Protein 6JIW (pdb70)

Sequence (255 aa):
QVIEEFSKYNPSSGNTILVHSKHDASEYASIANQLAATHVCCEQVGFIENDFHLVSGNEFSGNATSYIHHLQESHLLKDQQFKVKVSGCSDLVQCAIHDCQYYEVQPQAHRVVPTTINGNHSWKALEIIYETYVHYVIPVKQVTTEIQHLVEAFVREQQWSHKYKTVGLFDEQRQFLQPLIYIPEIQSLIWENSCGSGTASIGVFNNYQRNDACKDFTVHQPGGSILVTSKRCHQLGYQTSIKGQVTTVATTGKAYIE

InterPro domains:
  IPR058944 Histidine racemase [PF26317] (6-271)
  IPR058945 Histidine racemase CntK [NF033599] (3-273)

B-factor: mean 20.26, std 7.59, range [10.04, 53.39]

Nearest PDB structures (foldseek):
  6jiw-assembly1_A-2  TM=1.004E+00  e=3.238E-53  Staphylococcus aureus
  6jis-assembly1_A-2  TM=1.001E+00  e=7.499E-51  Staphylococcus aureus
  6l4l-assembly1_A  TM=9.546E-01  e=2.618E-45  Staphylococcus aureus
  1ym5-assembly1_A-2  TM=6.845E-01  e=4.559E-10  Saccharomyces cerevisiae
  5bwa-assembly1_B  TM=2.629E-01  e=5.447E-01  Homo sapiens

Foldseek 3Di:
DKWWWFDKQFLNAEIETADDDDLVCLQVVFVQCPPVFVDHNYYWYAPLQTEIARVLDFAQSHVCVVLCCCPPVVDDWDWGFHHYGNDPDTWIWTQDPPQKIKTWFAQPDWDFDWDDVPDIFTWIWTDTQAAIETETEDCDDDPVVVVVVLVRVLPDDDDNSHQWYKYAPPVVLEDQMWIARPVVRDIDRGSDGQVVLQVVQLVCCVVPVDWDDQCWRAGNSGTKGKTWHQDPPVGIIIMIMGHMDTPDTDITDDD

Organism: Staphylococcus aureus (strain Mu50 / ATCC 700699) (NCBI:txid158878)

Radius of gyration: 18.2 Å; Cα contacts (8 Å, |Δi|>4): 572; chains: 1; bounding box: 37×55×49 Å

Structure (mmCIF, N/CA/C/O backbone):
data_6JIW
#
_entry.id   6JIW
#
_cell.length_a   70.090
_cell.length_b   60.067
_cell.length_c   76.920
_cell.angle_alpha   90.00
_cell.angle_beta   116.63
_cell.angle_gamma   90.00
#
_symmetry.space_group_name_H-M   'C 1 2 1'
#
loop_
_entity.id
_entity.type
_entity.pdbx_description
1 polymer 'Diaminopimelate epimerase'
2 non-polymer 1,2-ETHANEDIOL
3 non-polymer 'SULFATE ION'
4 water water
#
loop_
_atom_site.group_PDB
_atom_site.id
_atom_site.type_symbol
_atom_site.label_atom_id
_atom_site.label_alt_id
_atom_site.label_comp_id
_atom_site.label_asym_id
_atom_site.label_entity_id
_atom_site.label_seq_id
_atom_site.pdbx_PDB_ins_code
_atom_site.Cartn_x
_atom_site.Cartn_y
_atom_site.Cartn_z
_atom_site.occupancy
_atom_site.B_iso_or_equiv
_atom_site.auth_seq_id
_atom_site.auth_comp_id
_atom_site.auth_asym_id
_atom_site.auth_atom_id
_atom_site.pdbx_PDB_model_num
ATOM 1 N N . GLN A 1 18 ? 32.327 29.569 37.289 1.00 26.86 4 GLN A N 1
ATOM 2 C CA . GLN A 1 18 ? 32.109 29.982 35.883 1.00 24.92 4 GLN A CA 1
ATOM 3 C C . GLN A 1 18 ? 30.611 29.957 35.522 1.00 22.46 4 GLN A C 1
ATOM 4 O O . GLN A 1 18 ? 29.948 28.980 35.766 1.00 21.54 4 GLN A O 1
ATOM 10 N N . VAL A 1 19 ? 30.138 31.051 34.958 1.00 19.60 5 VAL A N 1
ATOM 11 C CA . VAL A 1 19 ? 28.696 31.196 34.623 1.00 18.85 5 VAL A CA 1
ATOM 12 C C . VAL A 1 19 ? 28.443 30.877 33.159 1.00 17.80 5 VAL A C 1
ATOM 13 O O . VAL A 1 19 ? 29.082 31.448 32.347 1.00 18.95 5 VAL A O 1
ATOM 17 N N . ILE A 1 20 ? 27.484 30.002 32.912 1.00 15.81 6 ILE A N 1
ATOM 18 C CA . ILE A 1 20 ? 27.118 29.619 31.529 1.00 15.18 6 ILE A CA 1
ATOM 19 C C . ILE A 1 20 ? 25.667 30.017 31.279 1.00 14.59 6 ILE A C 1
ATOM 20 O O . ILE A 1 20 ? 24.878 29.702 32.092 1.00 14.81 6 ILE A O 1
ATOM 25 N N A GLU A 1 21 ? 25.454 30.930 30.337 0.50 13.86 7 GLU A N 1
ATOM 26 N N B GLU A 1 21 ? 25.452 30.939 30.344 0.50 14.10 7 GLU A N 1
ATOM 27 C CA A GLU A 1 21 ? 24.086 31.346 29.946 0.50 14.14 7 GLU A CA 1
ATOM 28 C CA B GLU A 1 21 ? 24.080 31.345 29.957 0.50 14.55 7 GLU A CA 1
ATOM 29 C C A GLU A 1 21 ? 23.546 30.262 29.016 0.50 13.10 7 GLU A C 1
ATOM 30 C C B GLU A 1 21 ? 23.548 30.261 29.022 0.50 13.30 7 GLU A C 1
ATOM 31 O O A GLU A 1 21 ? 24.205 29.982 28.008 0.50 13.19 7 GLU A O 1
ATOM 32 O O B GLU A 1 21 ? 24.212 29.984 28.015 0.50 13.33 7 GLU A O 1
ATOM 43 N N . PHE A 1 22 ? 22.421 29.640 29.368 1.00 12.82 8 PHE A N 1
ATOM 44 C CA . PHE A 1 22 ? 21.940 28.449 28.643 1.00 11.97 8 PHE A CA 1
ATOM 45 C C . PHE A 1 22 ? 20.423 28.478 28.507 1.00 11.48 8 PHE A C 1
ATOM 46 O O . PHE A 1 22 ? 19.725 29.170 29.244 1.00 10.70 8 PHE A O 1
ATOM 54 N N . SER A 1 23 ? 19.952 27.681 27.567 1.00 11.49 9 SER A N 1
ATOM 55 C CA . SER A 1 23 ? 18.534 27.294 27.465 1.00 11.81 9 SER A CA 1
ATOM 56 C C . SER A 1 23 ? 18.495 25.779 27.385 1.00 11.48 9 SER A C 1
ATOM 57 O O . SER A 1 23 ? 19.435 25.189 26.822 1.00 11.54 9 SER A O 1
ATOM 60 N N . LYS A 1 24 ? 17.462 25.186 27.966 1.00 11.12 10 LYS A N 1
ATOM 61 C CA . LYS A 1 24 ? 17.243 23.728 27.902 1.00 10.67 10 LYS A CA 1
ATOM 62 C C . LYS A 1 24 ? 15.990 23.495 27.076 1.00 10.53 10 LYS A C 1
ATOM 63 O O . LYS A 1 24 ? 14.977 24.170 27.308 1.00 10.25 10 LYS A O 1
ATOM 69 N N . TYR A 1 25 ? 16.080 22.561 26.141 1.00 10.43 11 TYR A N 1
ATOM 70 C CA . TYR A 1 25 ? 15.021 22.320 25.134 1.00 10.80 11 TYR A CA 1
ATOM 71 C C . TYR A 1 25 ? 14.591 20.864 25.164 1.00 11.25 11 TYR A C 1
ATOM 72 O O . TYR A 1 25 ? 15.383 19.979 25.453 1.00 10.94 11 TYR A O 1
ATOM 81 N N . ASN A 1 26 ? 13.325 20.668 24.818 1.00 11.51 12 ASN A N 1
ATOM 82 C CA . ASN A 1 26 ? 12.664 19.363 24.623 1.00 12.57 12 ASN A CA 1
ATOM 83 C C . ASN A 1 26 ? 12.335 19.211 23.143 1.00 12.79 12 ASN A C 1
ATOM 84 O O . ASN A 1 26 ? 11.284 19.673 22.712 1.00 12.84 12 ASN A O 1
ATOM 89 N N . PRO A 1 27 ? 13.241 18.618 22.331 1.00 12.80 13 PRO A N 1
ATOM 90 C CA . PRO A 1 27 ? 12.946 18.218 20.957 1.00 13.67 13 PRO A CA 1
ATOM 91 C C . PRO A 1 27 ? 12.555 16.733 20.990 1.00 14.68 13 PRO A C 1
ATOM 92 O O . PRO A 1 27 ? 13.422 15.888 20.958 1.00 16.42 13 PRO A O 1
ATOM 96 N N . SER A 1 28 ? 11.271 16.446 21.173 1.00 15.03 14 SER A N 1
ATOM 97 C CA A SER A 1 28 ? 10.729 15.062 21.288 0.50 14.97 14 SER A CA 1
ATOM 98 C CA B SER A 1 28 ? 10.745 15.057 21.270 0.50 15.44 14 SER A CA 1
ATOM 99 C C . SER A 1 28 ? 11.549 14.229 22.290 1.00 14.93 14 SER A C 1
ATOM 100 O O . SER A 1 28 ? 11.826 13.040 22.030 1.00 16.23 14 SER A O 1
ATOM 105 N N . GLY A 1 29 ? 11.899 14.821 23.433 1.00 14.85 15 GLY A N 1
ATOM 106 C CA . GLY A 1 29 ? 12.520 14.101 24.559 1.00 14.92 15 GLY A CA 1
ATOM 107 C C . GLY A 1 29 ? 14.029 13.968 24.457 1.00 15.26 15 GLY A C 1
ATOM 108 O O . GLY A 1 29 ? 14.625 13.467 25.413 1.00 15.95 15 GLY A O 1
ATOM 109 N N . ASN A 1 30 ? 14.652 14.401 23.364 1.00 15.14 16 ASN A N 1
ATOM 110 C CA . ASN A 1 30 ? 16.128 14.314 23.190 1.00 15.70 16 ASN A CA 1
ATOM 111 C C . ASN A 1 30 ? 16.737 15.581 23.786 1.00 14.33 16 ASN A C 1
ATOM 112 O O . ASN A 1 30 ? 17.124 16.493 23.068 1.00 14.76 16 ASN A O 1
ATOM 125 N N . THR A 1 32 ? 18.209 18.825 25.054 1.00 12.69 18 THR A N 1
ATOM 126 C CA . THR A 1 32 ? 19.333 19.540 24.478 1.00 12.29 18 THR A CA 1
ATOM 127 C C . THR A 1 32 ? 19.540 20.846 25.228 1.00 11.68 18 THR A C 1
ATOM 128 O O . THR A 1 32 ? 18.549 21.519 25.517 1.00 11.81 18 THR A O 1
ATOM 132 N N . ILE A 1 33 ? 20.785 21.185 25.535 1.00 11.12 19 ILE A N 1
ATOM 133 C CA . ILE A 1 33 ? 21.115 22.532 26.064 1.00 11.44 19 ILE A CA 1
ATOM 134 C C . ILE A 1 33 ? 21.848 23.290 24.971 1.00 11.32 19 ILE A C 1
ATOM 135 O O . ILE A 1 33 ? 22.794 22.721 24.388 1.00 11.82 19 ILE A O 1
ATOM 140 N N . LEU A 1 34 ? 21.440 24.534 24.738 1.00 11.08 20 LEU A N 1
ATOM 141 C CA . LEU A 1 34 ? 22.243 25.462 23.919 1.00 11.38 20 LEU A CA 1
ATOM 142 C C . LEU A 1 34 ? 22.851 26.500 24.842 1.00 11.35 20 LEU A C 1
ATOM 143 O O . LEU A 1 34 ? 22.166 27.006 25.750 1.00 11.56 20 LEU A O 1
ATOM 148 N N . VAL A 1 35 ? 24.112 26.805 24.594 1.00 11.54 21 VAL A N 1
ATOM 149 C CA . VAL A 1 35 ? 24.855 27.803 25.392 1.00 11.93 21 VAL A CA 1
ATOM 150 C C . VAL A 1 35 ? 24.889 29.106 24.603 1.00 12.51 21 VAL A C 1
ATOM 151 O O . VAL A 1 35 ? 25.255 29.096 23.411 1.00 12.71 21 VAL A O 1
ATOM 155 N N . HIS A 1 36 ? 24.511 30.190 25.259 1.00 12.96 22 HIS A N 1
ATOM 156 C CA . HIS A 1 36 ? 24.399 31.539 24.651 1.00 13.59 22 HIS A CA 1
ATOM 157 C C . HIS A 1 36 ? 25.655 32.346 24.935 1.00 14.14 22 HIS A C 1
ATOM 158 O O . HIS A 1 36 ? 26.006 33.212 24.117 1.00 14.75 22 HIS A O 1
ATOM 165 N N . SER A 1 37 ? 26.267 32.123 26.091 1.00 13.97 23 SER A N 1
ATOM 166 C CA . SER A 1 37 ? 27.470 32.877 26.500 1.00 14.81 23 SER A CA 1
ATOM 167 C C . SER A 1 37 ? 28.643 32.425 25.630 1.00 15.37 23 SER A C 1
ATOM 168 O O . SER A 1 37 ? 28.615 31.307 25.086 1.00 15.35 23 SER A O 1
ATOM 171 N N . LYS A 1 38 ? 29.647 33.288 25.506 1.00 17.34 24 LYS A N 1
ATOM 172 C CA . LYS A 1 38 ? 30.848 33.043 24.673 1.00 19.30 24 LYS A CA 1
ATOM 173 C C . LYS A 1 38 ? 31.910 32.328 25.514 1.00 18.42 24 LYS A C 1
ATOM 174 O O . LYS A 1 38 ? 32.202 32.788 26.634 1.00 18.92 24 LYS A O 1
ATOM 180 N N . HIS A 1 39 ? 32.442 31.224 24.997 1.00 18.30 25 HIS A N 1
ATOM 181 C CA . HIS A 1 39 ? 33.496 30.410 25.651 1.00 18.52 25 HIS A CA 1
ATOM 182 C C . HIS A 1 39 ? 34.530 30.006 24.606 1.00 19.68 25 HIS A C 1
ATOM 183 O O . HIS A 1 39 ? 34.184 29.951 23.417 1.00 19.35 25 HIS A O 1
ATOM 190 N N . ASP A 1 40 ? 35.759 29.750 25.038 1.00 21.58 26 ASP A N 1
ATOM 191 C CA . ASP A 1 40 ? 36.810 29.222 24.134 1.00 22.51 26 ASP A CA 1
ATOM 192 C C . ASP A 1 40 ? 36.425 27.804 23.724 1.00 20.89 26 ASP A C 1
ATOM 193 O O . ASP A 1 40 ? 36.042 27.014 24.605 1.00 19.30 26 ASP A O 1
ATOM 198 N N . ALA A 1 41 ? 36.537 27.487 22.437 1.00 20.43 27 ALA A N 1
ATOM 199 C CA . ALA A 1 41 ? 36.153 26.173 21.881 1.00 20.18 27 ALA A CA 1
ATOM 200 C C . ALA A 1 41 ? 36.905 25.047 22.608 1.00 19.99 27 ALA A C 1
ATOM 201 O O . ALA A 1 41 ? 36.342 23.959 22.732 1.00 19.79 27 ALA A O 1
ATOM 203 N N . SER A 1 42 ? 38.117 25.303 23.111 1.00 21.56 28 SER A N 1
ATOM 204 C CA . SER A 1 42 ? 38.922 24.309 23.869 1.00 22.55 28 SER A CA 1
ATOM 205 C C . SER A 1 42 ? 38.191 23.872 25.145 1.00 22.27 28 SER A C 1
ATOM 206 O O . SER A 1 42 ? 38.502 22.771 25.638 1.00 24.41 28 SER A O 1
ATOM 209 N N . GLU A 1 43 ? 37.277 24.709 25.653 1.00 22.11 29 GLU A N 1
ATOM 210 C CA . GLU A 1 43 ? 36.529 24.485 26.919 1.00 22.48 29 GLU A CA 1
ATOM 211 C C . GLU A 1 43 ? 35.204 23.768 26.655 1.00 19.85 29 GLU A C 1
ATOM 212 O O . GLU A 1 43 ? 34.583 23.337 27.632 1.00 17.97 29 GLU A O 1
ATOM 218 N N . TYR A 1 44 ? 34.756 23.673 25.403 1.00 17.53 30 TYR A N 1
ATOM 219 C CA . TYR A 1 44 ? 33.382 23.196 25.096 1.00 16.81 30 TYR A CA 1
ATOM 220 C C . TYR A 1 44 ? 33.139 21.806 25.691 1.00 17.04 30 TYR A C 1
ATOM 221 O O . TYR A 1 44 ? 32.065 21.591 26.270 1.00 16.34 30 TYR A O 1
ATOM 230 N N . ALA A 1 45 ? 34.072 20.863 25.525 1.00 18.10 31 ALA A N 1
ATOM 231 C CA . ALA A 1 45 ? 33.876 19.473 25.998 1.00 18.82 31 ALA A CA 1
ATOM 232 C C . ALA A 1 45 ? 33.765 19.465 27.527 1.00 18.55 31 ALA A C 1
ATOM 233 O O . ALA A 1 45 ? 32.860 18.794 28.036 1.00 19.05 31 ALA A O 1
ATOM 235 N N . SER A 1 46 ? 34.613 20.209 28.234 1.00 19.41 32 SER A N 1
ATOM 236 C CA . SER A 1 46 ? 34.588 20.267 29.719 1.00 20.13 32 SER A CA 1
ATOM 237 C C . SER A 1 46 ? 33.272 20.890 30.199 1.00 19.61 32 SER A C 1
ATOM 238 O O . SER A 1 46 ? 32.668 20.365 31.156 1.00 19.47 32 SER A O 1
ATOM 241 N N . ILE A 1 47 ? 32.843 21.983 29.571 1.00 17.33 33 ILE A N 1
ATOM 242 C CA . ILE A 1 47 ? 31.571 22.667 29.939 1.00 16.60 33 ILE A CA 1
ATOM 243 C C . ILE A 1 47 ? 30.424 21.688 29.690 1.00 16.10 33 ILE A C 1
ATOM 244 O O . ILE A 1 47 ? 29.602 21.477 30.590 1.00 15.11 33 ILE A O 1
ATOM 249 N N . ALA A 1 48 ? 30.393 21.081 28.508 1.00 16.34 34 ALA A N 1
ATOM 250 C CA . ALA A 1 48 ? 29.276 20.202 28.096 1.00 16.28 34 ALA A CA 1
ATOM 251 C C . ALA A 1 48 ? 29.213 18.991 29.030 1.00 17.01 34 ALA A C 1
ATOM 252 O O . ALA A 1 48 ? 28.120 18.612 29.444 1.00 16.22 34 ALA A O 1
ATOM 254 N N . ASN A 1 49 ? 30.360 18.403 29.366 1.00 17.51 35 ASN A N 1
ATOM 255 C CA . ASN A 1 49 ? 30.402 17.201 30.236 1.00 19.00 35 ASN A CA 1
ATOM 256 C C . ASN A 1 49 ? 29.801 17.550 31.599 1.00 18.28 35 ASN A C 1
ATOM 257 O O . ASN A 1 49 ? 29.061 16.717 32.135 1.00 18.26 35 ASN A O 1
ATOM 262 N N . GLN A 1 50 ? 30.079 18.745 32.099 1.00 17.08 36 GLN A N 1
ATOM 263 C CA . GLN A 1 50 ? 29.541 19.159 33.417 1.00 16.50 36 GLN A CA 1
ATOM 264 C C . GLN A 1 50 ? 28.031 19.405 33.310 1.00 16.11 36 GLN A C 1
ATOM 26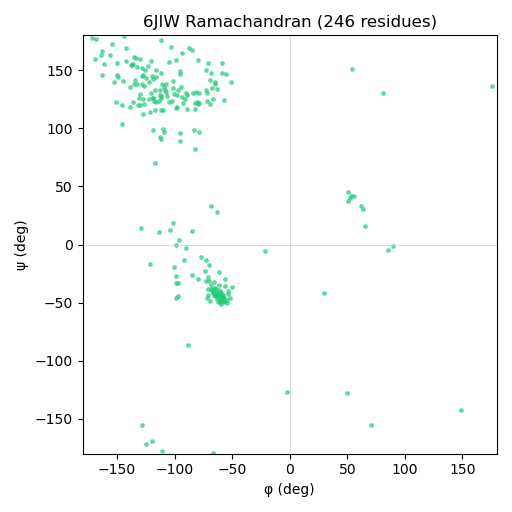5 O O . GLN A 1 50 ? 27.334 18.965 34.158 1.00 16.03 36 GLN A O 1
ATOM 271 N N . LEU A 1 51 ? 27.590 20.070 32.254 1.00 15.81 37 LEU A N 1
ATOM 272 C CA . LEU A 1 51 ? 26.152 20.401 32.119 1.00 15.75 37 LEU A CA 1
ATOM 273 C C . LEU A 1 51 ? 25.321 19.147 31.898 1.00 16.54 37 LEU A C 1
ATOM 274 O O . LEU A 1 51 ? 24.193 19.131 32.291 1.00 16.91 37 LEU A O 1
ATOM 287 N N . ALA A 1 53 ? 25.712 16.146 32.999 1.00 18.06 39 ALA A N 1
ATOM 288 C CA . ALA A 1 53 ? 25.623 15.208 34.128 1.00 18.93 39 ALA A CA 1
ATOM 289 C C . ALA A 1 53 ? 24.229 15.244 34.746 1.00 18.84 39 ALA A C 1
ATOM 290 O O . ALA A 1 53 ? 23.649 16.282 34.822 1.00 17.89 39 ALA A O 1
ATOM 292 N N . ALA A 1 54 ? 23.810 14.115 35.323 1.00 19.59 40 ALA A N 1
ATOM 293 C CA . ALA A 1 54 ? 22.488 14.017 35.978 1.00 20.11 40 ALA A CA 1
ATOM 294 C C . ALA A 1 54 ? 22.520 14.784 37.307 1.00 19.84 40 ALA A C 1
ATOM 295 O O . ALA A 1 54 ? 21.466 15.161 37.776 1.00 20.68 40 ALA A O 1
ATOM 297 N N . THR A 1 55 ? 23.715 14.970 37.858 1.00 19.11 41 THR A N 1
ATOM 298 C CA . THR A 1 55 ? 23.917 15.816 39.043 1.00 18.93 41 THR A CA 1
ATOM 299 C C . THR A 1 55 ? 24.078 17.273 38.611 1.00 16.69 41 THR A C 1
ATOM 300 O O . THR A 1 55 ? 24.476 18.050 39.455 1.00 17.18 41 THR A O 1
ATOM 304 N N . HIS A 1 56 ? 23.786 17.578 37.344 1.00 15.18 42 HIS A N 1
ATOM 305 C CA . HIS A 1 56 ? 23.887 18.994 36.943 1.00 14.51 42 HIS A CA 1
ATOM 306 C C . HIS A 1 56 ? 22.561 19.380 36.276 1.00 14.78 42 HIS A C 1
ATOM 307 O O . HIS A 1 56 ? 21.574 18.834 36.601 1.00 14.62 42 HIS A O 1
ATOM 314 N N . VAL A 1 57 ? 22.506 20.361 35.415 1.00 15.03 43 VAL A N 1
ATOM 315 C CA . VAL A 1 57 ? 21.266 20.807 34.718 1.00 15.49 43 VAL A CA 1
ATOM 316 C C . VAL A 1 57 ? 20.638 19.595 34.035 1.00 15.40 43 VAL A C 1
ATOM 317 O O . VAL A 1 57 ? 19.427 19.515 34.046 1.00 13.79 43 VAL A O 1
ATOM 321 N N . CYS A 1 58 ? 21.512 18.797 33.411 1.00 15.63 44 CYS A N 1
ATOM 322 C CA . CYS A 1 58 ? 21.267 17.488 32.782 1.00 16.71 44 CYS A CA 1
ATOM 323 C C . CYS A 1 58 ? 20.672 17.618 31.382 1.00 16.17 44 CYS A C 1
ATOM 324 O O . CYS A 1 58 ? 19.753 18.339 31.222 1.00 15.25 44 CYS A O 1
ATOM 327 N N . CYS A 1 59 ? 21.275 16.907 30.445 1.00 15.15 45 CYS A N 1
ATOM 328 C CA . CYS A 1 59 ? 20.781 16.844 29.050 1.00 15.76 45 CYS A CA 1
ATOM 329 C C . CYS A 1 59 ? 21.519 15.728 28.312 1.00 16.12 45 CYS A C 1
ATOM 330 O O . CYS A 1 59 ? 22.364 15.124 28.877 1.00 17.53 45 CYS A O 1
ATOM 333 N N . GLU A 1 60 ? 21.156 15.500 27.067 1.00 15.69 46 GLU A N 1
ATOM 334 C CA . GLU A 1 60 ? 21.772 14.417 26.269 1.00 17.10 46 GLU A CA 1
ATOM 335 C C . GLU A 1 60 ? 22.824 14.994 25.330 1.00 16.81 46 GLU A C 1
ATOM 336 O O . GLU A 1 60 ? 23.681 14.220 24.863 1.00 17.95 46 GLU A O 1
ATOM 342 N N . GLN A 1 61 ? 22.780 16.289 25.048 1.00 16.28 47 GLN A N 1
ATOM 343 C CA . GLN A 1 61 ? 23.781 16.924 24.161 1.00 15.92 47 GLN A CA 1
ATOM 344 C C . GLN A 1 61 ? 23.772 18.434 24.370 1.00 15.09 47 GLN A C 1
ATOM 345 O O . GLN A 1 61 ? 22.753 18.993 24.818 1.00 14.74 47 GLN A O 1
ATOM 351 N N . VAL A 1 62 ? 24.902 19.052 24.065 1.00 14.02 48 VAL A N 1
ATOM 352 C CA . VAL A 1 62 ? 25.144 20.497 24.308 1.00 13.19 48 VAL A CA 1
ATOM 353 C C . VAL A 1 62 ? 25.678 21.093 23.015 1.00 13.37 48 VAL A C 1
ATOM 354 O O . VAL A 1 62 ? 26.629 20.519 22.454 1.00 13.11 48 VAL A O 1
ATOM 358 N N . GLY A 1 63 ? 25.072 22.187 22.579 1.00 12.38 49 GLY A N 1
ATOM 359 C CA . GLY A 1 63 ? 25.544 23.002 21.454 1.00 12.74 49 GLY A CA 1
ATOM 360 C C . GLY A 1 63 ? 25.926 24.378 21.937 1.00 12.76 49 GLY A C 1
ATOM 361 O O . GLY A 1 63 ? 25.268 24.905 22.850 1.00 13.49 49 GLY A O 1
ATOM 362 N N . PHE A 1 64 ? 26.966 24.949 21.349 1.00 12.12 50 PHE A N 1
ATOM 363 C CA . PHE A 1 64 ? 27.410 26.328 21.635 1.00 12.10 50 PHE A CA 1
ATOM 364 C C . PHE A 1 64 ? 27.003 27.207 20.468 1.00 12.69 50 PHE A C 1
ATOM 365 O O . PHE A 1 64 ? 27.373 26.915 19.327 1.00 12.74 50 PHE A O 1
ATOM 373 N N . ILE A 1 65 ? 26.234 28.245 20.752 1.00 13.24 51 ILE A N 1
ATOM 374 C CA . ILE A 1 65 ? 25.883 29.248 19.718 1.00 14.12 51 ILE A CA 1
ATOM 375 C C . ILE A 1 65 ? 27.061 30.220 19.621 1.00 15.50 51 ILE A C 1
ATOM 376 O O . ILE A 1 65 ? 27.384 30.902 20.616 1.00 15.72 51 ILE A O 1
ATOM 381 N N . GLU A 1 66 ? 27.717 30.257 18.463 1.00 16.89 52 GLU A N 1
ATOM 382 C CA . GLU A 1 66 ? 28.852 31.185 18.242 1.00 18.71 52 GLU A CA 1
ATOM 383 C C . GLU A 1 66 ? 28.376 32.445 17.515 1.00 21.03 52 GLU A C 1
ATOM 384 O O . GLU A 1 66 ? 27.415 32.325 16.741 1.00 23.71 52 GLU A O 1
ATOM 390 N N . ASN A 1 74 ? 23.186 37.538 10.414 1.00 27.33 60 ASN A N 1
ATOM 391 C CA . ASN A 1 74 ? 22.960 36.396 9.489 1.00 28.07 60 ASN A CA 1
ATOM 392 C C . ASN A 1 74 ? 24.003 35.309 9.761 1.00 28.33 60 ASN A C 1
ATOM 393 O O . ASN A 1 74 ? 23.919 34.286 9.166 1.00 28.63 60 ASN A O 1
ATOM 398 N N . ASP A 1 75 ? 24.953 35.580 10.640 1.00 29.73 61 ASP A N 1
ATOM 399 C CA . ASP A 1 75 ? 26.049 34.620 10.912 1.00 30.53 61 ASP A CA 1
ATOM 400 C C . ASP A 1 75 ? 25.584 33.553 11.900 1.00 30.30 61 ASP A C 1
ATOM 401 O O . ASP A 1 75 ? 25.928 33.671 13.066 1.00 34.58 61 ASP A O 1
ATOM 403 N N . PHE A 1 76 ? 24.898 32.532 11.412 1.00 25.83 62 PHE A N 1
ATOM 404 C CA . PHE A 1 76 ? 24.401 31.440 12.274 1.00 24.17 62 PHE A CA 1
ATOM 405 C C . PHE A 1 76 ? 25.427 30.321 12.295 1.00 21.50 62 PHE A C 1
ATOM 406 O O . PHE A 1 76 ? 25.767 29.790 11.267 1.00 19.93 62 PHE A O 1
ATOM 414 N N . HIS A 1 77 ? 25.882 30.011 13.503 1.00 21.06 63 HIS A N 1
ATOM 415 C CA . HIS A 1 77 ? 26.918 28.985 13.703 1.00 19.97 63 HIS A CA 1
ATOM 416 C C . HIS A 1 77 ? 26.648 28.255 15.016 1.00 18.36 63 HIS A C 1
ATOM 417 O O . HIS A 1 77 ? 26.601 28.887 16.032 1.00 18.42 63 HIS A O 1
ATOM 424 N N . LEU A 1 78 ? 26.447 26.956 14.913 1.00 15.59 64 LEU A N 1
ATOM 425 C CA . LEU A 1 78 ? 26.177 26.073 16.066 1.00 14.74 64 LEU A CA 1
ATOM 426 C C . LEU A 1 78 ? 27.295 25.042 16.129 1.00 14.49 64 LEU A C 1
ATOM 427 O O . LEU A 1 78 ? 27.514 24.345 15.136 1.00 14.67 64 LEU A O 1
ATOM 432 N N . VAL A 1 79 ? 27.956 24.929 17.272 1.00 14.19 65 VAL A N 1
ATOM 433 C CA . VAL A 1 79 ? 29.075 23.972 17.442 1.00 14.24 65 VAL A CA 1
ATOM 434 C C . VAL A 1 79 ? 28.680 23.011 18.552 1.00 14.11 65 VAL A C 1
ATOM 435 O O . VAL A 1 79 ? 28.476 23.420 19.692 1.00 13.72 65 VAL A O 1
ATOM 447 N N . SER A 1 81 ? 29.269 20.099 21.293 1.00 18.05 67 SER A N 1
ATOM 448 C CA . SER A 1 81 ? 30.402 19.911 22.221 1.00 20.08 67 SER A CA 1
ATOM 449 C C . SER A 1 81 ? 31.420 18.888 21.728 1.00 21.91 67 SER A C 1
ATOM 450 O O . SER A 1 81 ? 32.555 19.075 22.063 1.00 23.46 67 SER A O 1
ATOM 453 N N . GLY A 1 82 ? 30.950 17.874 21.019 1.00 22.56 68 GLY A N 1
ATOM 454 C CA . GLY A 1 82 ? 31.793 16.793 20.481 1.00 23.79 68 GLY A CA 1
ATOM 455 C C . GLY A 1 82 ? 32.041 16.924 18.990 1.00 24.30 68 GLY A C 1
ATOM 456 O O . GLY A 1 82 ? 32.493 15.961 18.409 1.00 24.74 68 GLY A O 1
ATOM 457 N N . ASN A 1 83 ? 31.712 18.076 18.421 1.00 24.29 69 ASN A N 1
ATOM 458 C CA . ASN A 1 83 ? 31.940 18.423 16.990 1.00 26.26 69 ASN A CA 1
ATOM 459 C C . ASN A 1 83 ? 31.123 17.549 16.048 1.00 25.25 69 ASN A C 1
ATOM 460 O O . ASN A 1 83 ? 31.399 17.536 14.888 1.00 24.85 69 ASN A O 1
ATOM 465 N N . GLU A 1 84 ? 30.133 16.887 16.602 1.00 23.70 70 GLU A N 1
ATOM 466 C CA . GLU A 1 84 ? 29.259 16.019 15.830 1.00 23.94 70 GLU A CA 1
ATOM 467 C C . GLU A 1 84 ? 28.111 16.855 15.270 1.00 20.73 70 GLU A C 1
ATOM 468 O O . GLU A 1 84 ? 27.997 17.981 15.604 1.00 21.60 70 GLU A O 1
ATOM 474 N N . PHE A 1 85 ? 27.351 16.278 14.373 1.00 18.13 71 PHE A N 1
ATOM 475 C CA . PHE A 1 85 ? 26.148 16.990 13.905 1.00 16.81 71 PHE A CA 1
ATOM 476 C C . PHE A 1 85 ? 24.954 16.380 14.633 1.00 16.73 71 PHE A C 1
ATOM 477 O O . PHE A 1 85 ? 24.960 15.212 14.859 1.00 18.37 71 PHE A O 1
ATOM 485 N N . SER A 1 86 ? 23.999 17.199 15.032 1.00 15.25 72 SER A N 1
ATOM 486 C CA . SER A 1 86 ? 22.719 16.738 15.621 1.00 14.33 72 SER A CA 1
ATOM 487 C C . SER A 1 86 ? 21.561 17.465 14.939 1.00 13.67 72 SER A C 1
ATOM 488 O O . SER A 1 86 ? 21.530 18.700 15.017 1.00 13.98 72 SER A O 1
ATOM 491 N N . GLY A 1 87 ? 20.652 16.733 14.297 1.00 13.08 73 GLY A N 1
ATOM 492 C CA . GLY A 1 87 ? 19.433 17.329 13.728 1.00 12.56 73 GLY A CA 1
ATOM 493 C C . GLY A 1 87 ? 18.563 17.915 14.828 1.00 12.21 73 GLY A C 1
ATOM 494 O O . GLY A 1 87 ? 18.049 19.029 14.654 1.00 11.62 73 GLY A O 1
ATOM 495 N N . ASN A 1 88 ? 18.427 17.204 15.948 1.00 12.27 74 ASN A N 1
ATOM 496 C CA . ASN A 1 88 ? 17.550 17.639 17.067 1.00 12.70 74 ASN A CA 1
ATOM 497 C C . ASN A 1 88 ? 18.127 18.892 17.710 1.00 12.21 74 ASN A C 1
ATOM 498 O O . ASN A 1 88 ? 17.339 19.773 18.049 1.00 12.24 74 ASN A O 1
ATOM 503 N N . ALA A 1 89 ? 19.446 19.000 17.848 1.00 11.35 75 ALA A N 1
ATOM 504 C CA . ALA A 1 89 ? 20.071 20.210 18.422 1.00 11.78 75 ALA A CA 1
ATOM 505 C C . ALA A 1 89 ? 19.958 21.371 17.434 1.00 11.33 75 ALA A C 1
ATOM 506 O O . ALA A 1 89 ? 19.743 22.509 17.882 1.00 12.00 75 ALA A O 1
ATOM 508 N N . THR A 1 90 ? 20.108 21.118 16.133 1.00 11.33 76 THR A N 1
ATOM 509 C CA . THR A 1 90 ? 19.940 22.173 15.107 1.00 11.20 76 THR A CA 1
ATOM 510 C C . THR A 1 90 ? 18.495 22.671 15.137 1.00 11.56 76 THR A C 1
ATOM 511 O O . THR A 1 90 ? 18.251 23.868 15.075 1.00 11.37 76 THR A O 1
ATOM 523 N N . SER A 1 92 ? 16.528 22.666 17.684 1.00 10.54 78 SER A N 1
ATOM 524 C CA . SER A 1 92 ? 16.446 23.451 18.907 1.00 10.69 78 SER A CA 1
ATOM 525 C C . SER A 1 92 ? 16.983 24.861 18.666 1.00 10.68 78 SER A C 1
ATOM 526 O O . SER A 1 92 ? 16.384 25.831 19.175 1.00 10.38 78 SER A O 1
ATOM 529 N N . TYR A 1 93 ? 18.086 24.974 17.940 1.00 11.27 79 TYR A N 1
ATOM 530 C CA . TYR A 1 93 ? 18.702 26.281 17.619 1.00 11.95 79 TYR A CA 1
ATOM 531 C C . TYR A 1 93 ? 17.741 27.093 16.754 1.00 11.70 79 TYR A C 1
ATOM 532 O O . TYR A 1 93 ? 17.595 28.305 16.978 1.00 11.50 79 TYR A O 1
ATOM 541 N N . ILE A 1 94 ? 17.123 26.462 15.766 1.00 11.45 80 ILE A N 1
ATOM 542 C CA . ILE A 1 94 ? 16.140 27.166 14.894 1.00 11.60 80 ILE A CA 1
ATOM 543 C C . ILE A 1 94 ? 14.994 27.672 15.775 1.00 11.46 80 ILE A C 1
ATOM 544 O O . ILE A 1 94 ? 14.566 28.806 15.608 1.00 11.38 80 ILE A O 1
ATOM 549 N N . HIS A 1 95 ? 14.527 26.852 16.707 1.00 11.63 81 HIS A N 1
ATOM 550 C CA . HIS A 1 95 ? 13.457 27.241 17.656 1.00 12.60 81 HIS A CA 1
ATOM 551 C C . HIS A 1 95 ? 13.901 28.493 18.417 1.00 12.51 81 HIS A C 1
ATOM 552 O O . HIS A 1 95 ? 13.124 29.439 18.542 1.00 12.62 81 HIS A O 1
ATOM 559 N N . HIS A 1 96 ? 15.123 28.484 18.926 1.00 12.81 82 HIS A N 1
ATOM 560 C CA . HIS A 1 96 ? 15.704 29.627 19.662 1.00 13.46 82 HIS A CA 1
ATOM 561 C C . HIS A 1 96 ? 15.662 30.868 18.766 1.00 13.38 82 HIS A C 1
ATOM 562 O O . HIS A 1 96 ? 15.249 31.944 19.240 1.00 13.88 82 HIS A O 1
ATOM 569 N N . LEU A 1 97 ? 16.110 30.713 17.536 1.00 13.38 83 LEU A N 1
ATOM 570 C CA . LEU A 1 97 ? 16.123 31.874 16.604 1.00 14.17 83 LEU A CA 1
ATOM 571 C C . LEU A 1 97 ? 14.706 32.407 16.402 1.00 15.30 83 LEU A C 1
ATOM 572 O O . LEU A 1 97 ? 14.534 33.603 16.340 1.00 16.38 83 LEU A O 1
ATOM 577 N N . GLN A 1 98 ? 13.749 31.514 16.259 1.00 15.07 84 GLN A N 1
ATOM 578 C CA . GLN A 1 98 ? 12.382 31.999 16.045 1.00 17.54 84 GLN A CA 1
ATOM 579 C C . GLN A 1 98 ? 11.827 32.675 17.298 1.00 18.40 84 GLN A C 1
ATOM 580 O O . GLN A 1 98 ? 11.281 33.737 17.190 1.00 18.89 84 GLN A O 1
ATOM 586 N N . GLU A 1 99 ? 11.952 32.027 18.443 1.00 18.74 85 GLU A N 1
ATOM 587 C CA . GLU A 1 99 ? 11.264 32.580 19.634 1.00 20.88 85 GLU A CA 1
ATOM 588 C C . GLU A 1 99 ? 12.012 33.747 20.281 1.00 22.43 85 GLU A C 1
ATOM 589 O O . GLU A 1 99 ? 11.361 34.597 20.827 1.00 21.64 85 GLU A O 1
ATOM 595 N N . SER A 1 100 ? 13.327 33.777 20.191 1.00 22.71 86 SER A N 1
ATOM 596 C CA . SER A 1 100 ? 14.174 34.775 20.900 1.00 25.86 86 SER A CA 1
ATOM 597 C C . SER A 1 100 ? 14.565 35.916 19.960 1.00 27.23 86 SER A C 1
ATOM 598 O O . SER A 1 100 ? 14.484 37.085 20.389 1.00 29.65 86 SER A O 1
ATOM 601 N N . HIS A 1 101 ? 14.994 35.602 18.738 1.00 27.13 87 HIS A N 1
ATOM 602 C CA . HIS A 1 101 ? 15.441 36.616 17.748 1.00 27.35 87 HIS A CA 1
ATOM 603 C C . HIS A 1 101 ? 14.292 36.966 16.801 1.00 26.48 87 HIS A C 1
ATOM 604 O O . HIS A 1 101 ? 14.531 37.757 15.883 1.00 27.84 87 HIS A O 1
ATOM 611 N N . LEU A 1 102 ? 13.100 36.415 17.041 1.00 27.94 88 LEU A N 1
ATOM 612 C CA . LEU A 1 102 ? 11.858 36.737 16.294 1.00 28.35 88 LEU A CA 1
ATOM 613 C C . LEU A 1 102 ? 12.102 36.591 14.788 1.00 29.41 88 LEU A C 1
ATOM 614 O O . LEU A 1 102 ? 11.590 37.431 14.029 1.00 31.40 88 LEU A O 1
ATOM 619 N N . LEU A 1 103 ? 12.849 35.568 14.361 1.00 28.90 89 LEU A N 1
ATOM 620 C CA . LEU A 1 103 ? 13.005 35.263 12.915 1.00 29.08 89 LEU A CA 1
ATOM 621 C C . LEU A 1 103 ? 11.643 34.849 12.362 1.00 28.53 89 LEU A C 1
ATOM 622 O O . LEU A 1 103 ? 10.939 34.085 13.037 1.00 28.43 89 LEU A O 1
ATOM 627 N N . LYS A 1 104 ? 11.305 35.328 11.168 1.00 28.69 90 LYS A N 1
ATOM 628 C CA . LYS A 1 104 ? 10.012 35.037 10.496 1.00 28.76 90 LYS A CA 1
ATOM 629 C C . LYS A 1 104 ? 10.180 33.714 9.755 1.00 27.68 90 LYS A C 1
ATOM 630 O O . LYS A 1 104 ? 11.337 33.255 9.627 1.00 29.13 90 LYS A O 1
ATOM 633 N N . ASP A 1 105 ? 9.074 33.136 9.292 1.00 26.82 91 ASP A N 1
ATOM 634 C CA . ASP A 1 105 ? 9.099 31.892 8.483 1.00 26.60 91 ASP A CA 1
ATOM 635 C C . ASP A 1 105 ? 9.979 32.151 7.267 1.00 24.56 91 ASP A C 1
ATOM 636 O O . ASP A 1 105 ? 9.756 33.158 6.550 1.00 22.97 91 ASP A O 1
ATOM 641 N N . GLN A 1 106 ? 10.987 31.314 7.082 1.00 20.55 92 GLN A N 1
ATOM 642 C CA . GLN A 1 106 ? 11.969 31.502 5.999 1.00 19.80 92 GLN A CA 1
ATOM 643 C C . GLN A 1 106 ? 12.829 30.252 5.896 1.00 17.43 92 GLN A C 1
ATOM 644 O O . GLN A 1 106 ? 12.927 29.484 6.871 1.00 16.40 92 GLN A O 1
ATOM 650 N N . GLN A 1 107 ? 13.437 30.105 4.733 1.00 16.10 93 GLN A N 1
ATOM 651 C CA . GLN A 1 107 ? 14.500 29.126 4.446 1.00 15.64 93 GLN A CA 1
ATOM 652 C C . GLN A 1 107 ? 15.830 29.853 4.593 1.00 15.61 93 GLN A C 1
ATOM 653 O O . GLN A 1 107 ? 15.987 30.974 4.043 1.00 16.48 93 GLN A O 1
ATOM 659 N N . PHE A 1 108 ? 16.770 29.246 5.297 1.00 14.80 94 PHE A N 1
ATOM 660 C CA . PHE A 1 108 ? 18.105 29.839 5.483 1.00 15.27 94 PHE A CA 1
ATOM 661 C C . PHE A 1 108 ? 19.072 28.703 5.746 1.00 15.59 94 PHE A C 1
ATOM 662 O O . PHE A 1 108 ? 18.641 27.549 5.877 1.00 17.16 94 PHE A O 1
ATOM 670 N N . LYS A 1 109 ? 20.345 29.028 5.788 1.00 15.17 95 LYS A N 1
ATOM 671 C CA . LYS A 1 109 ? 21.390 28.028 6.063 1.00 15.99 95 LYS A CA 1
ATOM 672 C C . LYS A 1 109 ? 22.077 28.388 7.368 1.00 15.97 95 LYS A C 1
ATOM 673 O O . LYS A 1 109 ? 22.104 29.579 7.742 1.00 15.86 95 LYS A O 1
ATOM 679 N N . VAL A 1 110 ? 22.551 27.354 8.043 1.00 15.17 96 VAL A N 1
ATOM 680 C CA . VAL A 1 110 ? 23.256 27.453 9.342 1.00 15.41 96 VAL A CA 1
ATOM 681 C C . VAL A 1 110 ? 24.554 26.675 9.199 1.00 15.42 96 VAL A C 1
ATOM 682 O O . VAL A 1 110 ? 24.541 25.583 8.621 1.00 14.83 96 VAL A O 1
ATOM 686 N N . LYS A 1 111 ? 25.640 27.216 9.723 1.00 15.28 97 LYS A N 1
ATOM 687 C CA . LYS A 1 111 ? 26.884 26.434 9.833 1.00 16.49 97 LYS A CA 1
ATOM 688 C C . LYS A 1 111 ? 26.760 25.582 11.090 1.00 16.43 97 LYS A C 1
ATOM 689 O O . LYS A 1 111 ? 26.546 26.164 12.169 1.00 16.45 97 LYS A O 1
ATOM 695 N N . VAL A 1 112 ? 26.852 24.266 10.949 1.00 16.00 98 VAL A N 1
ATOM 696 C CA . VAL A 1 112 ? 26.799 23.330 12.103 1.00 15.69 98 VAL A CA 1
ATOM 697 C C . VAL A 1 112 ? 28.043 22.460 12.070 1.00 16.25 98 VAL A C 1
ATOM 698 O O . VAL A 1 112 ? 28.472 22.064 10.967 1.00 16.08 98 VAL A O 1
ATOM 702 N N . SER A 1 113 ? 28.585 22.149 13.240 1.00 17.51 99 SER A N 1
ATOM 703 C CA . SER A 1 113 ? 29.717 21.204 13.356 1.00 18.08 99 SER A CA 1
ATOM 704 C C . SER A 1 113 ? 29.323 19.884 12.687 1.00 18.11 99 SER A C 1
ATOM 705 O O . SER A 1 113 ? 28.138 19.503 12.714 1.00 17.48 99 SER A O 1
ATOM 708 N N . GLY A 1 114 ? 30.294 19.204 12.081 1.00 18.43 100 GLY A N 1
ATOM 709 C CA . GLY A 1 114 ? 30.094 17.845 11.557 1.00 19.48 100 GLY A CA 1
ATOM 710 C C . GLY A 1 114 ? 29.620 17.863 10.121 1.00 20.16 100 GLY A C 1
ATOM 711 O O . GLY A 1 114 ? 29.448 16.778 9.566 1.00 22.44 100 GLY A O 1
ATOM 712 N N . CYS A 1 115 ? 29.430 19.052 9.544 1.00 22.48 101 CYS A N 1
ATOM 713 C CA . CYS A 1 115 ? 28.940 19.254 8.155 1.00 24.02 101 CYS A CA 1
ATOM 714 C C . CYS A 1 115 ? 29.911 20.176 7.416 1.00 24.96 101 CYS A C 1
ATOM 715 O O . CYS A 1 115 ? 30.164 21.283 7.920 1.00 25.53 101 CYS A O 1
ATOM 718 N N . SER A 1 116 ? 30.421 19.737 6.262 1.00 26.66 102 SER A N 1
ATOM 719 C CA . SER A 1 116 ? 31.355 20.507 5.398 1.00 28.07 102 SER A CA 1
ATOM 720 C C . SER A 1 116 ? 30.645 21.735 4.825 1.00 27.09 102 SER A C 1
ATOM 721 O O . SER A 1 116 ? 31.253 22.824 4.789 1.00 29.92 102 SER A O 1
ATOM 724 N N . ASP A 1 117 ? 29.406 21.556 4.374 1.00 23.92 103 ASP A N 1
ATOM 725 C CA . ASP A 1 117 ? 28.610 22.631 3.740 1.00 23.48 103 ASP A CA 1
ATOM 726 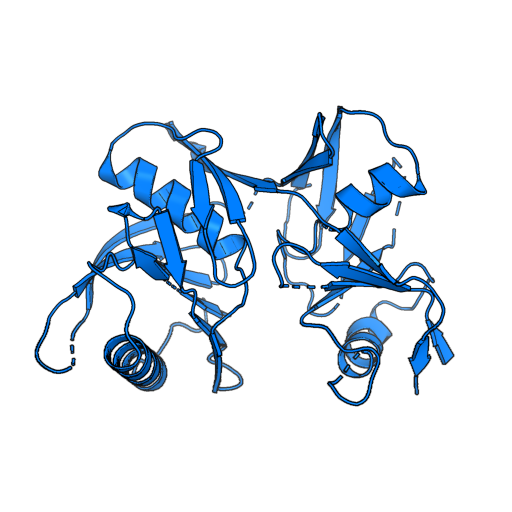C C . ASP A 1 117 ? 27.665 23.196 4.794 1.00 19.89 103 ASP A C 1
ATOM 727 O O . ASP A 1 117 ? 27.359 22.475 5.765 1.00 18.84 103 ASP A O 1
ATOM 729 N N . LEU A 1 118 ? 27.185 24.417 4.584 1.00 18.20 104 LEU A N 1
ATOM 730 C CA . LEU A 1 118 ? 26.110 24.979 5.430 1.00 17.85 104 LEU A CA 1
ATOM 731 C C . LEU A 1 118 ? 24.899 24.053 5.335 1.00 16.86 104 LEU A C 1
ATOM 732 O O . LEU A 1 118 ? 24.697 23.408 4.286 1.00 17.31 104 LEU A O 1
ATOM 737 N N . VAL A 1 119 ? 24.150 23.963 6.428 1.00 15.48 105 VAL A N 1
ATOM 738 C CA . VAL A 1 119 ? 22.965 23.076 6.539 1.00 14.53 105 VAL A CA 1
ATOM 739 C C . VAL A 1 119 ? 21.728 23.888 6.176 1.00 13.65 105 VAL A C 1
ATOM 740 O O . VAL A 1 119 ? 21.511 24.959 6.785 1.00 13.46 105 VAL A O 1
ATOM 744 N N . GLN A 1 120 ? 20.928 23.385 5.244 1.00 12.75 106 GLN A N 1
ATOM 745 C CA . GLN A 1 120 ? 19.616 23.987 4.910 1.00 13.13 106 GLN A CA 1
ATOM 746 C C . GLN A 1 120 ? 18.673 23.834 6.095 1.00 12.83 106 GLN A C 1
ATOM 747 O O . GLN A 1 120 ? 18.448 22.706 6.554 1.00 13.21 106 GLN A O 1
ATOM 753 N N . CYS A 1 121 ? 18.116 24.946 6.551 1.00 12.58 107 CYS A N 1
ATOM 754 C CA . CYS A 1 121 ? 17.160 24.963 7.678 1.00 13.56 107 CYS A CA 1
ATOM 755 C C . CYS A 1 121 ? 15.940 25.764 7.268 1.00 12.91 107 CYS A C 1
ATOM 756 O O . CYS A 1 121 ? 16.030 26.586 6.341 1.00 12.85 107 CYS A O 1
ATOM 759 N N . ALA A 1 122 ? 14.829 25.556 7.945 1.00 12.63 108 ALA A N 1
ATOM 760 C CA . ALA A 1 122 ? 13.646 26.382 7.668 1.00 12.48 108 ALA A CA 1
ATOM 761 C C . ALA A 1 122 ? 12.833 26.543 8.935 1.00 12.69 108 ALA A C 1
ATOM 762 O O . ALA A 1 122 ? 12.733 25.599 9.729 1.00 12.28 108 ALA A O 1
ATOM 764 N N . ILE A 1 123 ? 12.261 27.729 9.081 1.00 13.14 109 ILE A N 1
ATOM 765 C CA . ILE A 1 123 ? 11.140 27.972 10.017 1.00 14.25 109 ILE A CA 1
ATOM 766 C C . ILE A 1 123 ? 9.870 27.907 9.185 1.00 14.52 109 ILE A C 1
ATOM 767 O O . ILE A 1 123 ? 9.744 28.701 8.233 1.00 15.52 109 ILE A O 1
ATOM 772 N N . HIS A 1 124 ? 8.998 26.965 9.508 1.00 15.06 110 HIS A N 1
ATOM 773 C CA . HIS A 1 124 ? 7.678 26.808 8.860 1.00 16.24 110 HIS A CA 1
ATOM 774 C C . HIS A 1 124 ? 6.603 27.350 9.790 1.00 17.35 110 HIS A C 1
ATOM 775 O O . HIS A 1 124 ? 6.875 27.596 10.971 1.00 16.90 110 HIS A O 1
ATOM 782 N N . ASP A 1 125 ? 5.396 27.464 9.270 1.00 19.07 111 ASP A N 1
ATOM 783 C CA . ASP A 1 125 ? 4.231 27.889 10.076 1.00 19.82 111 ASP A CA 1
ATOM 784 C C . ASP A 1 125 ? 4.027 26.922 11.250 1.00 19.65 111 ASP A C 1
ATOM 785 O O . ASP A 1 125 ? 4.499 25.766 11.197 1.00 19.10 111 ASP A O 1
ATOM 790 N N . CYS A 1 126 ? 3.368 27.402 12.301 1.00 19.78 112 CYS A N 1
ATOM 791 C CA . CYS A 1 126 ? 2.970 26.611 13.497 1.00 19.21 112 CYS A CA 1
ATOM 792 C C . CYS A 1 126 ? 4.207 26.095 14.237 1.00 17.89 112 CYS A C 1
ATOM 793 O O . CYS A 1 126 ? 4.108 25.038 14.885 1.00 17.61 112 CYS A O 1
ATOM 796 N N . GLN A 1 127 ? 5.305 26.848 14.172 1.00 17.27 113 GLN A N 1
ATOM 797 C CA . GLN A 1 127 ? 6.554 26.585 14.931 1.00 18.20 113 GLN A CA 1
ATOM 798 C C . GLN A 1 127 ? 7.039 25.174 14.612 1.00 16.50 113 GLN A C 1
ATOM 799 O O . GLN A 1 127 ? 7.449 24.467 15.553 1.00 16.30 113 GLN A O 1
ATOM 805 N N . TYR A 1 128 ? 6.977 24.775 13.339 1.00 14.96 114 TYR A N 1
ATOM 806 C CA . TYR A 1 128 ? 7.702 23.579 12.840 1.00 14.33 114 TYR A CA 1
ATOM 807 C C . TYR A 1 128 ? 9.033 24.025 12.254 1.00 13.74 114 TYR A C 1
ATOM 808 O O . TYR A 1 128 ? 9.095 25.017 11.514 1.00 14.46 114 TYR A O 1
ATOM 817 N N . TYR A 1 129 ? 10.091 23.299 12.588 1.00 12.18 115 TYR A N 1
ATOM 818 C CA . TYR A 1 129 ? 11.461 23.636 12.146 1.00 11.63 115 TYR A CA 1
ATOM 819 C C . TYR A 1 129 ? 12.014 22.470 11.342 1.00 11.58 115 TYR A C 1
ATOM 820 O O . TYR A 1 129 ? 11.927 21.335 11.820 1.00 11.94 115 TYR A O 1
ATOM 829 N N . GLU A 1 130 ? 12.552 22.761 10.170 1.00 11.40 116 GLU A N 1
ATOM 830 C CA . GLU A 1 130 ? 13.053 21.719 9.249 1.00 11.75 116 GLU A CA 1
ATOM 831 C C . GLU A 1 130 ? 14.566 21.800 9.158 1.00 11.69 116 GLU A C 1
ATOM 832 O O . GLU A 1 130 ? 15.111 22.918 9.101 1.00 11.13 116 GLU A O 1
ATOM 838 N N . VAL A 1 131 ? 15.189 20.623 9.169 1.00 11.32 117 VAL A N 1
ATOM 839 C CA . VAL A 1 131 ? 16.668 20.515 9.110 1.00 11.62 117 VAL A CA 1
ATOM 840 C C . VAL A 1 131 ? 17.061 19.498 8.035 1.00 11.43 117 VAL A C 1
ATOM 841 O O . VAL A 1 131 ? 16.598 18.409 8.071 1.00 10.74 117 VAL A O 1
ATOM 845 N N . GLN A 1 132 ? 17.914 19.946 7.129 1.00 11.95 118 GLN A N 1
ATOM 846 C CA . GLN A 1 132 ? 18.476 19.045 6.105 1.00 12.68 118 GLN A CA 1
ATOM 847 C C . GLN A 1 132 ? 19.371 18.048 6.846 1.00 12.57 118 GLN A C 1
ATOM 848 O O . GLN A 1 132 ? 20.097 18.445 7.660 1.00 12.27 118 GLN A O 1
ATOM 862 N N . PRO A 1 134 ? 22.175 14.563 6.951 1.00 14.08 120 PRO A N 1
ATOM 863 C CA . PRO A 1 134 ? 23.311 14.047 6.229 1.00 14.92 120 PRO A CA 1
ATOM 864 C C . PRO A 1 134 ? 22.889 13.025 5.179 1.00 15.07 120 PRO A C 1
ATOM 865 O O . PRO A 1 134 ? 21.941 12.362 5.340 1.00 15.99 120 PRO A O 1
ATOM 869 N N . GLN A 1 135 ? 23.664 12.989 4.110 1.00 16.89 121 GLN A N 1
ATOM 870 C CA . GLN A 1 135 ? 23.266 12.131 2.991 1.00 18.59 121 GLN A CA 1
ATOM 871 C C . GLN A 1 135 ? 23.591 10.665 3.223 1.00 18.06 121 GLN A C 1
ATOM 872 O O . GLN A 1 135 ? 24.684 10.386 3.579 1.00 17.94 121 GLN A O 1
ATOM 878 N N . ALA A 1 136 ? 22.589 9.832 3.006 1.00 19.41 122 ALA A N 1
ATOM 879 C CA . ALA A 1 136 ? 22.796 8.376 3.006 1.00 19.64 122 ALA A CA 1
ATOM 880 C C . ALA A 1 136 ? 23.618 8.100 1.750 1.00 21.33 122 ALA A C 1
ATOM 881 O O . ALA A 1 136 ? 23.153 8.399 0.699 1.00 21.08 122 ALA A O 1
ATOM 883 N N . HIS A 1 137 ? 24.797 7.526 1.935 1.00 20.49 123 HIS A N 1
ATOM 884 C CA . HIS A 1 137 ? 25.712 7.214 0.812 1.00 22.73 123 HIS A CA 1
ATOM 885 C C . HIS A 1 137 ? 25.159 6.045 0.008 1.00 21.11 123 HIS A C 1
ATOM 886 O O . HIS A 1 137 ? 25.167 6.094 -1.189 1.00 21.61 123 HIS A O 1
ATOM 893 N N . ARG A 1 138 ? 24.731 5.016 0.715 1.00 20.33 124 ARG A N 1
ATOM 894 C CA . ARG A 1 138 ? 24.143 3.843 0.045 1.00 19.45 124 ARG A CA 1
ATOM 895 C C . ARG A 1 138 ? 23.379 3.009 1.067 1.00 17.50 124 ARG A C 1
ATOM 896 O O . ARG A 1 138 ? 23.533 3.214 2.293 1.00 17.11 124 ARG A O 1
ATOM 904 N N . VAL A 1 139 ? 22.536 2.138 0.548 1.00 16.66 125 VAL A N 1
ATOM 905 C CA . VAL A 1 139 ? 21.701 1.241 1.375 1.00 16.58 125 VAL A CA 1
ATOM 906 C C . VAL A 1 139 ? 22.020 -0.175 0.930 1.00 15.95 125 VAL A C 1
ATOM 907 O O . VAL A 1 139 ? 22.437 -0.367 -0.226 1.00 17.36 125 VAL A O 1
ATOM 911 N N . VAL A 1 140 ? 21.841 -1.120 1.829 1.00 15.67 126 VAL A N 1
ATOM 912 C CA . VAL A 1 140 ? 22.037 -2.557 1.510 1.00 16.76 126 VAL A CA 1
ATOM 913 C C . VAL A 1 140 ? 20.911 -3.314 2.192 1.00 16.63 126 VAL A C 1
ATOM 914 O O . VAL A 1 140 ? 20.796 -3.247 3.418 1.00 15.64 126 VAL A O 1
ATOM 918 N N . PRO A 1 141 ? 20.046 -4.017 1.430 1.00 16.20 127 PRO A N 1
ATOM 919 C CA . PRO A 1 141 ? 19.028 -4.869 2.032 1.00 16.71 127 PRO A CA 1
ATOM 920 C C . PRO A 1 141 ? 19.775 -6.077 2.595 1.00 18.44 127 PRO A C 1
ATOM 921 O O . PRO A 1 141 ? 20.592 -6.637 1.895 1.00 19.52 127 PRO A O 1
ATOM 925 N N . THR A 1 142 ? 19.521 -6.419 3.850 1.00 18.63 128 THR A N 1
ATOM 926 C CA . THR A 1 142 ? 20.267 -7.498 4.533 1.00 19.89 128 THR A CA 1
ATOM 927 C C . THR A 1 142 ? 19.314 -8.243 5.463 1.00 18.89 128 THR A C 1
ATOM 928 O O . THR A 1 142 ? 18.104 -7.935 5.506 1.00 18.12 128 THR A O 1
ATOM 932 N N . THR A 1 143 ? 19.852 -9.245 6.136 1.00 20.36 129 THR A N 1
ATOM 933 C CA . THR A 1 143 ? 19.158 -9.951 7.227 1.00 22.09 129 THR A CA 1
ATOM 934 C C . THR A 1 143 ? 20.118 -9.950 8.402 1.00 22.81 129 THR A C 1
ATOM 935 O O . THR A 1 143 ? 21.340 -10.019 8.179 1.00 24.38 129 THR A O 1
ATOM 939 N N . ILE A 1 144 ? 19.590 -9.850 9.604 1.00 23.89 130 ILE A N 1
ATOM 940 C CA . ILE A 1 144 ? 20.452 -10.017 10.795 1.00 24.47 130 ILE A CA 1
ATOM 941 C C . ILE A 1 144 ? 19.880 -11.149 11.639 1.00 23.04 130 ILE A C 1
ATOM 942 O O . ILE A 1 144 ? 18.642 -11.281 11.747 1.00 23.11 130 ILE A O 1
ATOM 947 N N . ASN A 1 145 ? 20.791 -11.953 12.167 1.00 24.19 131 ASN A N 1
ATOM 948 C CA . ASN A 1 145 ? 20.476 -13.134 12.998 1.00 25.16 131 ASN A CA 1
ATOM 949 C C . ASN A 1 145 ? 20.505 -12.690 14.449 1.00 22.99 131 ASN A C 1
ATOM 950 O O . ASN A 1 145 ? 21.524 -12.197 14.920 1.00 22.51 131 ASN A O 1
ATOM 963 N N . GLY A 1 147 ? 19.100 -14.425 18.053 1.00 29.14 133 GLY A N 1
ATOM 964 C CA . GLY A 1 147 ? 18.511 -15.631 18.599 1.00 30.32 133 GLY A CA 1
ATOM 965 C C . GLY A 1 147 ? 18.257 -16.656 17.505 1.00 30.52 133 GLY A C 1
ATOM 966 O O . GLY A 1 147 ? 19.192 -16.938 16.717 1.00 30.95 133 GLY A O 1
ATOM 967 N N . ASN A 1 148 ? 17.024 -17.155 17.416 1.00 30.53 134 ASN A N 1
ATOM 968 C CA . ASN A 1 148 ? 16.645 -18.268 16.505 1.00 31.54 134 ASN A CA 1
ATOM 969 C C . ASN A 1 148 ? 15.943 -17.726 15.261 1.00 30.41 134 ASN A C 1
ATOM 970 O O . ASN A 1 148 ? 15.221 -18.496 14.606 1.00 30.75 134 ASN A O 1
ATOM 975 N N . HIS A 1 149 ? 16.116 -16.425 15.001 1.00 27.52 135 HIS A N 1
ATOM 976 C CA . HIS A 1 149 ? 15.349 -15.789 13.914 1.00 27.38 135 HIS A CA 1
ATOM 977 C C . HIS A 1 149 ? 16.234 -14.880 13.068 1.00 24.23 135 HIS A C 1
ATOM 978 O O . HIS A 1 149 ? 17.258 -14.445 13.521 1.00 22.89 135 HIS A O 1
ATOM 980 N N . SER A 1 150 ? 15.799 -14.697 11.838 1.00 24.14 136 SER A N 1
ATOM 981 C CA . SER A 1 150 ? 16.458 -13.792 10.883 1.00 23.93 136 SER A CA 1
ATOM 982 C C . SER A 1 150 ? 15.502 -12.615 10.717 1.00 22.44 136 SER A C 1
ATOM 983 O O . SER A 1 150 ? 14.346 -12.829 10.675 1.00 22.33 136 SER A O 1
ATOM 986 N N . TRP A 1 151 ? 16.040 -11.415 10.739 1.00 21.02 137 TRP A N 1
ATOM 987 C CA . TRP A 1 151 ? 15.238 -10.181 10.591 1.00 20.98 137 TRP A CA 1
ATOM 988 C C . TRP A 1 151 ? 15.715 -9.469 9.334 1.00 18.76 137 TRP A C 1
ATOM 989 O O . TRP A 1 151 ? 16.905 -9.180 9.241 1.00 17.58 137 TRP A O 1
ATOM 1000 N N . LYS A 1 152 ? 14.803 -9.218 8.408 1.00 18.67 138 LYS A N 1
ATOM 1001 C CA . LYS A 1 152 ? 15.104 -8.349 7.253 1.00 18.92 138 LYS A CA 1
ATOM 1002 C C . LYS A 1 152 ? 15.369 -6.948 7.801 1.00 17.45 138 LYS A C 1
ATOM 1003 O O . LYS A 1 152 ? 14.691 -6.526 8.753 1.00 16.13 138 LYS A O 1
ATOM 1009 N N . ALA A 1 153 ? 16.353 -6.276 7.232 1.00 15.79 139 ALA A N 1
ATOM 1010 C CA . ALA A 1 153 ? 16.751 -4.930 7.681 1.00 15.41 139 ALA A CA 1
ATOM 1011 C C . ALA A 1 153 ? 17.302 -4.195 6.475 1.00 14.84 139 ALA A C 1
ATOM 1012 O O . ALA A 1 153 ? 17.761 -4.861 5.514 1.00 15.48 139 ALA A O 1
ATOM 1014 N N . LEU A 1 154 ? 17.265 -2.874 6.523 1.00 13.71 140 LEU A N 1
ATOM 1015 C CA . LEU A 1 154 ? 17.957 -2.058 5.512 1.00 13.41 140 LEU A CA 1
ATOM 1016 C C . LEU A 1 154 ? 19.139 -1.399 6.206 1.00 13.14 140 LEU A C 1
ATOM 1017 O O . LEU A 1 154 ? 18.923 -0.645 7.177 1.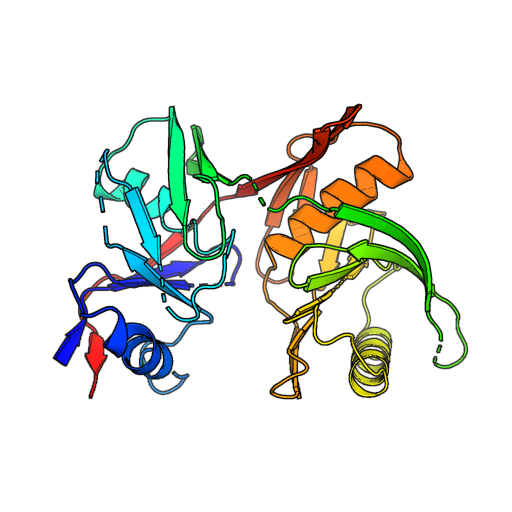00 12.44 140 LEU A O 1
ATOM 1022 N N . GLU A 1 155 ? 20.343 -1.754 5.777 1.00 13.50 141 GLU A N 1
ATOM 1023 C CA . GLU A 1 155 ? 21.587 -1.113 6.241 1.00 14.44 141 GLU A CA 1
ATOM 1024 C C . GLU A 1 155 ? 21.712 0.212 5.489 1.00 14.23 141 GLU A C 1
ATOM 1025 O O . GLU A 1 155 ? 21.682 0.203 4.250 1.00 14.64 141 GLU A O 1
ATOM 1031 N N . ILE A 1 156 ? 21.777 1.311 6.226 1.00 13.41 142 ILE A N 1
ATOM 1032 C CA . ILE A 1 156 ? 21.925 2.665 5.637 1.00 13.37 142 ILE A CA 1
ATOM 1033 C C . ILE A 1 156 ? 23.247 3.238 6.124 1.00 13.57 142 ILE A C 1
ATOM 1034 O O . ILE A 1 156 ? 23.419 3.434 7.324 1.00 12.68 142 ILE A O 1
ATOM 1039 N N . ILE A 1 157 ? 24.150 3.463 5.179 1.00 14.80 143 ILE A N 1
ATOM 1040 C CA . ILE A 1 157 ? 25.553 3.838 5.446 1.00 15.89 143 ILE A CA 1
ATOM 1041 C C . ILE A 1 157 ? 25.698 5.336 5.205 1.00 15.14 143 ILE A C 1
ATOM 1042 O O . ILE A 1 157 ? 25.327 5.805 4.105 1.00 15.61 143 ILE A O 1
ATOM 1047 N N . TYR A 1 158 ? 26.156 6.030 6.236 1.00 15.13 144 TYR A N 1
ATOM 1048 C CA . TYR A 1 158 ? 26.481 7.469 6.198 1.00 15.88 144 TYR A CA 1
ATOM 1049 C C . TYR A 1 158 ? 27.991 7.604 6.353 1.00 17.71 144 TYR A C 1
ATOM 1050 O O . TYR A 1 158 ? 28.665 6.589 6.568 1.00 17.99 144 TYR A O 1
ATOM 1059 N N . GLU A 1 159 ? 28.495 8.831 6.262 1.00 20.42 145 GLU A N 1
ATOM 1060 C CA . GLU A 1 159 ? 29.951 9.103 6.320 1.00 22.64 145 GLU A CA 1
ATOM 1061 C C . GLU A 1 159 ? 30.516 8.622 7.662 1.00 21.94 145 GLU A C 1
ATOM 1062 O O . GLU A 1 159 ? 31.611 8.040 7.632 1.00 23.44 145 GLU A O 1
ATOM 1068 N N . THR A 1 160 ? 29.826 8.839 8.790 1.00 21.08 146 THR A N 1
ATOM 1069 C CA . THR A 1 160 ? 30.374 8.600 10.157 1.00 20.95 146 THR A CA 1
ATOM 1070 C C . THR A 1 160 ? 29.446 7.747 11.026 1.00 18.79 146 THR A C 1
ATOM 1071 O O . THR A 1 160 ? 29.660 7.696 12.246 1.00 19.60 146 THR A O 1
ATOM 1075 N N . TYR A 1 161 ? 28.449 7.093 10.443 1.00 16.61 147 TYR A N 1
ATOM 1076 C CA . TYR A 1 161 ? 27.566 6.194 11.219 1.00 15.76 147 TYR A CA 1
ATOM 1077 C C . TYR A 1 161 ? 26.819 5.282 10.267 1.00 14.53 147 TYR A C 1
ATOM 1078 O O . TYR A 1 161 ? 26.809 5.507 9.054 1.00 14.50 147 TYR A O 1
ATOM 1087 N N . VAL A 1 162 ? 26.216 4.260 10.852 1.00 14.41 148 VAL A N 1
ATOM 1088 C CA . VAL A 1 162 ? 25.400 3.281 10.107 1.00 14.02 148 VAL A CA 1
ATOM 1089 C C . VAL A 1 162 ? 24.126 3.061 10.909 1.00 13.38 148 VAL A C 1
ATOM 1090 O O . VAL A 1 162 ? 24.188 2.970 12.139 1.00 13.35 148 VAL A O 1
ATOM 1094 N N . HIS A 1 163 ? 23.008 2.991 10.209 1.00 12.85 149 HIS A N 1
ATOM 1095 C CA . HIS A 1 163 ? 21.701 2.644 10.808 1.00 13.44 149 HIS A CA 1
ATOM 1096 C C . HIS A 1 163 ? 21.188 1.371 10.165 1.00 13.17 149 HIS A C 1
ATOM 1097 O O . HIS A 1 163 ? 21.375 1.203 8.959 1.00 14.40 149 HIS A O 1
ATOM 1104 N N . TYR A 1 164 ? 20.556 0.522 10.961 1.00 13.02 150 TYR A N 1
ATOM 1105 C CA . TYR A 1 164 ? 19.795 -0.644 10.480 1.00 13.29 150 TYR A CA 1
ATOM 1106 C C . TYR A 1 164 ? 18.337 -0.360 10.764 1.00 12.95 150 TYR A C 1
ATOM 1107 O O . TYR A 1 164 ? 17.983 -0.239 11.936 1.00 13.31 150 TYR A O 1
ATOM 1116 N N . VAL A 1 165 ? 17.539 -0.241 9.713 1.00 11.63 151 VAL A N 1
ATOM 1117 C CA . VAL A 1 165 ? 16.074 -0.111 9.866 1.00 12.16 151 VAL A CA 1
ATOM 1118 C C . VAL A 1 165 ? 15.522 -1.529 9.860 1.00 12.82 151 VAL A C 1
ATOM 1119 O O . VAL A 1 165 ? 15.706 -2.240 8.853 1.00 12.53 151 VAL A O 1
ATOM 1123 N N . ILE A 1 166 ? 14.924 -1.921 10.974 1.00 13.21 152 ILE A N 1
ATOM 1124 C CA . ILE A 1 166 ? 14.483 -3.318 11.210 1.00 13.77 152 ILE A CA 1
ATOM 1125 C C . ILE A 1 166 ? 12.983 -3.281 11.406 1.00 14.11 152 ILE A C 1
ATOM 1126 O O . ILE A 1 166 ? 12.519 -2.931 12.478 1.00 13.92 152 ILE A O 1
ATOM 1131 N N . PRO A 1 167 ? 12.187 -3.587 10.364 1.00 14.28 153 PRO A N 1
ATOM 1132 C CA . PRO A 1 167 ? 10.739 -3.655 10.523 1.00 14.99 153 PRO A CA 1
ATOM 1133 C C . PRO A 1 167 ? 10.350 -4.765 11.503 1.00 15.87 153 PRO A C 1
ATOM 1134 O O . PRO A 1 167 ? 10.895 -5.858 11.427 1.00 16.95 153 PRO A O 1
ATOM 1138 N N . VAL A 1 168 ? 9.446 -4.439 12.422 1.00 16.30 154 VAL A N 1
ATOM 1139 C CA . VAL A 1 168 ? 8.926 -5.402 13.433 1.00 17.22 154 VAL A CA 1
ATOM 1140 C C . VAL A 1 168 ? 7.404 -5.271 13.463 1.00 18.45 154 VAL A C 1
ATOM 1141 O O . VAL A 1 168 ? 6.889 -4.184 13.160 1.00 17.87 154 VAL A O 1
ATOM 1145 N N . LYS A 1 169 ? 6.710 -6.343 13.826 1.00 21.26 155 LYS A N 1
ATOM 1146 C CA . LYS A 1 169 ? 5.232 -6.326 13.967 1.00 23.52 155 LYS A CA 1
ATOM 1147 C C . LYS A 1 169 ? 4.876 -5.549 15.233 1.00 22.69 155 LYS A C 1
ATOM 1148 O O . LYS A 1 169 ? 3.824 -4.884 15.260 1.00 22.91 155 LYS A O 1
ATOM 1152 N N . GLN A 1 170 ? 5.765 -5.623 16.215 1.00 22.83 156 GLN A N 1
ATOM 1153 C CA . GLN A 1 170 ? 5.620 -4.869 17.479 1.00 23.52 156 GLN A CA 1
ATOM 1154 C C . GLN A 1 170 ? 6.954 -4.830 18.212 1.00 21.39 156 GLN A C 1
ATOM 1155 O O . GLN A 1 170 ? 7.693 -5.735 18.064 1.00 21.25 156 GLN A O 1
ATOM 1161 N N . VAL A 1 171 ? 7.216 -3.728 18.900 1.00 21.39 157 VAL A N 1
ATOM 1162 C CA . VAL A 1 171 ? 8.438 -3.606 19.738 1.00 22.18 157 VAL A CA 1
ATOM 1163 C C . VAL A 1 171 ? 8.145 -4.308 21.061 1.00 22.60 157 VAL A C 1
ATOM 1164 O O . VAL A 1 171 ? 7.070 -4.055 21.634 1.00 23.25 157 VAL A O 1
ATOM 1168 N N . THR A 1 172 ? 9.048 -5.178 21.505 1.00 22.63 158 THR A N 1
ATOM 1169 C CA . THR A 1 172 ? 8.928 -5.901 22.795 1.00 22.93 158 THR A CA 1
ATOM 1170 C C . THR A 1 172 ? 10.255 -5.827 23.540 1.00 23.08 158 THR A C 1
ATOM 1171 O O . THR A 1 172 ? 11.282 -5.556 22.898 1.00 22.85 158 THR A O 1
ATOM 1175 N N . THR A 1 173 ? 10.217 -6.059 24.848 1.00 23.12 159 THR A N 1
ATOM 1176 C CA . THR A 1 173 ? 11.420 -6.073 25.713 1.00 24.83 159 THR A CA 1
ATOM 1177 C C . THR A 1 173 ? 12.356 -7.183 25.224 1.00 24.09 159 THR A C 1
ATOM 1178 O O . THR A 1 173 ? 13.573 -6.940 25.167 1.00 23.96 159 THR A O 1
ATOM 1182 N N . GLU A 1 174 ? 11.806 -8.346 24.873 1.00 24.90 160 GLU A N 1
ATOM 1183 C CA . GLU A 1 174 ? 12.587 -9.509 24.374 1.00 26.17 160 GLU A CA 1
ATOM 1184 C C . GLU A 1 174 ? 13.396 -9.082 23.143 1.00 23.64 160 GLU A C 1
ATOM 1185 O O . GLU A 1 174 ? 14.609 -9.349 23.110 1.00 23.03 160 GLU A O 1
ATOM 1188 N N . ILE A 1 175 ? 12.754 -8.425 22.176 1.00 22.66 161 ILE A N 1
ATOM 1189 C CA . ILE A 1 175 ? 13.436 -7.954 20.934 1.00 21.81 161 ILE A CA 1
ATOM 1190 C C . ILE A 1 175 ? 14.471 -6.893 21.317 1.00 20.37 161 ILE A C 1
ATOM 1191 O O . 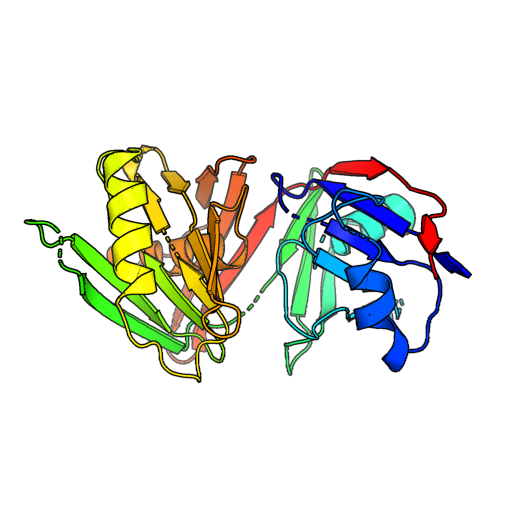ILE A 1 175 ? 15.572 -6.907 20.751 1.00 19.19 161 ILE A O 1
ATOM 1196 N N . GLN A 1 176 ? 14.144 -5.986 22.234 1.00 20.4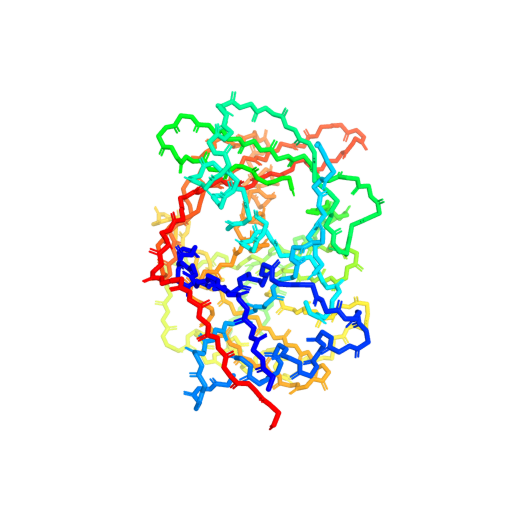1 162 GLN A N 1
ATOM 1197 C CA . GLN A 1 176 ? 15.127 -4.967 22.676 1.00 20.30 162 GLN A CA 1
ATOM 1198 C C . GLN A 1 176 ? 16.364 -5.679 23.242 1.00 19.88 162 GLN A C 1
ATOM 1199 O O . GLN A 1 176 ? 17.485 -5.267 22.915 1.00 19.28 162 GLN A O 1
ATOM 1205 N N . HIS A 1 177 ? 16.183 -6.723 24.051 1.00 21.84 163 HIS A N 1
ATOM 1206 C CA . HIS A 1 177 ? 17.321 -7.466 24.658 1.00 22.50 163 HIS A CA 1
ATOM 1207 C C . HIS A 1 177 ? 18.127 -8.173 23.561 1.00 20.72 163 HIS A C 1
ATOM 1208 O O . HIS A 1 177 ? 19.367 -8.197 23.659 1.00 20.22 163 HIS A O 1
ATOM 1215 N N . LEU A 1 178 ? 17.460 -8.723 22.545 1.00 20.36 164 LEU A N 1
ATOM 1216 C CA . LEU A 1 178 ? 18.147 -9.372 21.393 1.00 20.20 164 LEU A CA 1
ATOM 1217 C C . LEU A 1 178 ? 18.996 -8.333 20.653 1.00 19.38 164 LEU A C 1
ATOM 1218 O O . LEU A 1 178 ? 20.121 -8.651 20.244 1.00 18.95 164 LEU A O 1
ATOM 1223 N N . VAL A 1 179 ? 18.456 -7.133 20.457 1.00 18.39 165 VAL A N 1
ATOM 1224 C CA . VAL A 1 179 ? 19.159 -6.057 19.707 1.00 18.76 165 VAL A CA 1
ATOM 1225 C C . VAL A 1 179 ? 20.382 -5.615 20.515 1.00 18.83 165 VAL A C 1
ATOM 1226 O O . VAL A 1 179 ? 21.438 -5.407 19.907 1.00 18.87 165 VAL A O 1
ATOM 1230 N N . GLU A 1 180 ? 20.249 -5.488 21.837 1.00 18.92 166 GLU A N 1
ATOM 1231 C CA . GLU A 1 180 ? 21.379 -5.109 22.724 1.00 20.65 166 GLU A CA 1
ATOM 1232 C C . GLU A 1 180 ? 22.479 -6.163 22.587 1.00 20.99 166 GLU A C 1
ATOM 1233 O O . GLU A 1 180 ? 23.639 -5.789 22.365 1.00 21.15 166 GLU A O 1
ATOM 1239 N N . ALA A 1 181 ? 22.060 -7.411 22.671 1.00 21.38 167 ALA A N 1
ATOM 1240 C CA . ALA A 1 181 ? 23.009 -8.526 22.536 1.00 22.38 167 ALA A CA 1
ATOM 1241 C C . ALA A 1 181 ? 23.658 -8.430 21.168 1.00 22.25 167 ALA A C 1
ATOM 1242 O O . ALA A 1 181 ? 24.807 -8.411 21.121 1.00 23.97 167 ALA A O 1
ATOM 1244 N N . PHE A 1 182 ? 22.871 -8.308 20.116 1.00 21.64 168 PHE A N 1
ATOM 1245 C CA . PHE A 1 182 ? 23.441 -8.245 18.759 1.00 21.75 168 PHE A CA 1
ATOM 1246 C C . PHE A 1 182 ? 24.497 -7.138 18.619 1.00 22.27 168 PHE A C 1
ATOM 1247 O O . PHE A 1 182 ? 25.546 -7.429 18.108 1.00 22.64 168 PHE A O 1
ATOM 1255 N N . VAL A 1 183 ? 24.212 -5.922 19.080 1.00 22.11 169 VAL A N 1
ATOM 1256 C CA . VAL A 1 183 ? 25.188 -4.819 18.848 1.00 23.33 169 VAL A CA 1
ATOM 1257 C C . VAL A 1 183 ? 26.467 -5.033 19.656 1.00 24.28 169 VAL A C 1
ATOM 1258 O O . VAL A 1 183 ? 27.511 -4.685 19.158 1.00 24.83 169 VAL A O 1
ATOM 1262 N N . ARG A 1 184 ? 26.354 -5.591 20.848 1.00 25.65 170 ARG A N 1
ATOM 1263 C CA . ARG A 1 184 ? 27.548 -5.816 21.703 1.00 28.15 170 ARG A CA 1
ATOM 1264 C C . ARG A 1 184 ? 28.422 -6.935 21.131 1.00 28.58 170 ARG A C 1
ATOM 1265 O O . ARG A 1 184 ? 29.625 -6.903 21.349 1.00 30.44 170 ARG A O 1
ATOM 1273 N N . GLU A 1 185 ? 27.832 -7.870 20.412 1.00 28.07 171 GLU A N 1
ATOM 1274 C CA . GLU A 1 185 ? 28.604 -9.014 19.881 1.00 29.02 171 GLU A CA 1
ATOM 1275 C C . GLU A 1 185 ? 29.280 -8.687 18.555 1.00 29.50 171 GLU A C 1
ATOM 1276 O O . GLU A 1 185 ? 30.266 -9.331 18.243 1.00 30.23 171 GLU A O 1
ATOM 1279 N N . GLN A 1 186 ? 28.747 -7.759 17.780 1.00 28.60 172 GLN A N 1
ATOM 1280 C CA . GLN A 1 186 ? 29.398 -7.519 16.481 1.00 29.04 172 GLN A CA 1
ATOM 1281 C C . GLN A 1 186 ? 30.627 -6.650 16.640 1.00 28.57 172 GLN A C 1
ATOM 1282 O O . GLN A 1 186 ? 30.723 -5.946 17.598 1.00 27.35 172 GLN A O 1
ATOM 1288 N N . GLN A 1 187 ? 31.487 -6.759 15.642 1.00 29.99 173 GLN A N 1
ATOM 1289 C CA . GLN A 1 187 ? 32.671 -5.900 15.477 1.00 30.08 173 GLN A CA 1
ATOM 1290 C C . GLN A 1 187 ? 32.244 -4.848 14.449 1.00 28.80 173 GLN A C 1
ATOM 1291 O O . GLN A 1 187 ? 31.927 -5.199 13.323 1.00 30.40 173 GLN A O 1
ATOM 1297 N N . TRP A 1 188 ? 32.241 -3.595 14.861 1.00 26.45 174 TRP A N 1
ATOM 1298 C CA . TRP A 1 188 ? 31.752 -2.477 14.017 1.00 24.75 174 TRP A CA 1
ATOM 1299 C C . TRP A 1 188 ? 32.938 -1.738 13.407 1.00 24.14 174 TRP A C 1
ATOM 1300 O O . TRP A 1 188 ? 33.884 -1.463 14.150 1.00 23.18 174 TRP A O 1
ATOM 1311 N N . SER A 1 189 ? 32.859 -1.430 12.112 1.00 24.34 175 SER A N 1
ATOM 1312 C CA . SER A 1 189 ? 33.862 -0.615 11.383 1.00 24.72 175 SER A CA 1
ATOM 1313 C C . SER A 1 189 ? 34.102 0.681 12.159 1.00 26.16 175 SER A C 1
ATOM 1314 O O . SER A 1 189 ? 33.126 1.272 12.669 1.00 24.42 175 SER A O 1
ATOM 1317 N N . HIS A 1 190 ? 35.351 1.131 12.237 1.00 25.61 176 HIS A N 1
ATOM 1318 C CA . HIS A 1 190 ? 35.738 2.347 12.995 1.00 27.46 176 HIS A CA 1
ATOM 1319 C C . HIS A 1 190 ? 35.270 3.599 12.251 1.00 26.20 176 HIS A C 1
ATOM 1320 O O . HIS A 1 190 ? 35.314 4.678 12.859 1.00 27.64 176 HIS A O 1
ATOM 1327 N N . LYS A 1 191 ? 34.864 3.441 10.986 1.00 26.55 177 LYS A N 1
ATOM 1328 C CA . LYS A 1 191 ? 34.171 4.472 10.171 1.00 27.02 177 LYS A CA 1
ATOM 1329 C C . LYS A 1 191 ? 32.912 4.928 10.916 1.00 26.18 177 LYS A C 1
ATOM 1330 O O . LYS A 1 191 ? 32.574 6.122 10.827 1.00 26.94 177 LYS A O 1
ATOM 1333 N N . TYR A 1 192 ? 32.246 4.012 11.626 1.00 24.66 178 TYR A N 1
ATOM 1334 C CA . TYR A 1 192 ? 30.931 4.268 12.272 1.00 23.34 178 TYR A CA 1
ATOM 1335 C C . TYR A 1 192 ? 31.133 4.660 13.733 1.00 22.41 178 TYR A C 1
ATOM 1336 O O . TYR A 1 192 ? 31.221 3.773 14.602 1.00 24.08 178 TYR A O 1
ATOM 1345 N N . LYS A 1 193 ? 31.151 5.968 13.990 1.00 22.94 179 LYS A N 1
ATOM 1346 C CA . LYS A 1 193 ? 31.263 6.557 15.348 1.00 22.66 179 LYS A CA 1
ATOM 1347 C C . LYS A 1 193 ? 30.015 6.209 16.166 1.00 22.29 179 LYS A C 1
ATOM 1348 O O . LYS A 1 193 ? 30.137 6.045 17.385 1.00 23.12 179 LYS A O 1
ATOM 1350 N N . THR A 1 194 ? 28.851 6.097 15.522 1.00 20.60 180 THR A N 1
ATOM 1351 C CA . THR A 1 194 ? 27.640 5.524 16.156 1.00 19.69 180 THR A CA 1
ATOM 1352 C C . THR A 1 194 ? 27.065 4.435 15.253 1.00 17.35 180 THR A C 1
ATOM 1353 O O . THR A 1 194 ? 27.253 4.490 14.022 1.00 16.34 180 THR A O 1
ATOM 1357 N N . VAL A 1 195 ? 26.391 3.482 15.880 1.00 16.52 181 VAL A N 1
ATOM 1358 C CA . VAL A 1 195 ? 25.637 2.399 15.203 1.00 16.64 181 VAL A CA 1
ATOM 1359 C C . VAL A 1 195 ? 24.195 2.506 15.686 1.00 16.01 181 VAL A C 1
ATOM 1360 O O . VAL A 1 195 ? 23.982 2.520 16.904 1.00 16.75 181 VAL A O 1
ATOM 1364 N N . GLY A 1 196 ? 23.242 2.617 14.767 1.00 14.68 182 GLY A N 1
ATOM 1365 C CA . GLY A 1 196 ? 21.827 2.761 15.134 1.00 14.68 182 GLY A CA 1
ATOM 1366 C C . GLY A 1 196 ? 21.052 1.512 14.755 1.00 14.58 182 GLY A C 1
ATOM 1367 O O . GLY A 1 196 ? 21.184 1.023 13.635 1.00 15.51 182 GLY A O 1
ATOM 1384 N N . LEU A 1 199 ? 14.348 -0.018 15.303 1.00 12.95 185 LEU A N 1
ATOM 1385 C CA . LEU A 1 199 ? 13.215 -0.927 15.301 1.00 13.64 185 LEU A CA 1
ATOM 1386 C C . LEU A 1 199 ? 12.015 -0.123 14.826 1.00 13.38 185 LEU A C 1
ATOM 1387 O O . LEU A 1 199 ? 11.714 0.911 15.437 1.00 13.87 185 LEU A O 1
ATOM 1392 N N . PHE A 1 200 ? 11.37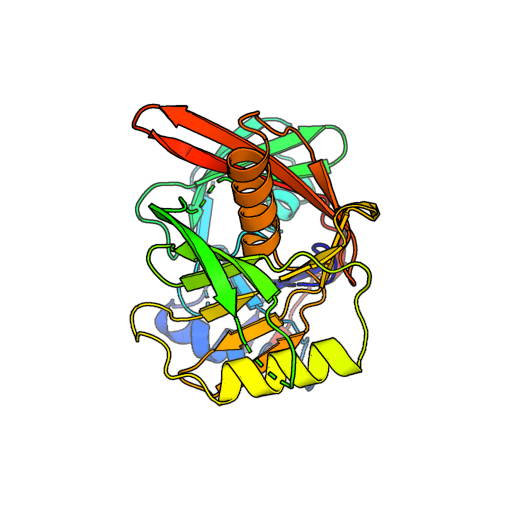4 -0.562 13.758 1.00 13.14 186 PHE A N 1
ATOM 1393 C CA . PHE A 1 200 ? 10.323 0.238 13.106 1.00 13.57 186 PHE A CA 1
ATOM 1394 C C . PHE A 1 200 ? 9.063 -0.605 12.954 1.00 14.13 186 PHE A C 1
ATOM 1395 O O . PHE A 1 200 ? 9.059 -1.580 12.192 1.00 14.07 186 PHE A O 1
ATOM 1403 N N . ASP A 1 201 ? 8.035 -0.222 13.695 1.00 14.82 187 ASP A N 1
ATOM 1404 C CA . ASP A 1 201 ? 6.668 -0.768 13.538 1.00 16.01 187 ASP A CA 1
ATOM 1405 C C . ASP A 1 201 ? 6.035 0.029 12.395 1.00 16.05 187 ASP A C 1
ATOM 1406 O O . ASP A 1 201 ? 5.626 1.170 12.625 1.00 15.87 187 ASP A O 1
ATOM 1411 N N . GLU A 1 202 ? 6.035 -0.521 11.180 1.00 17.52 188 GLU A N 1
ATOM 1412 C CA . GLU A 1 202 ? 5.572 0.212 9.974 1.00 18.82 188 GLU A CA 1
ATOM 1413 C C . GLU A 1 202 ? 4.106 0.619 10.133 1.00 18.98 188 GLU A C 1
ATOM 1414 O O . GLU A 1 202 ? 3.794 1.785 9.865 1.00 19.15 188 GLU A O 1
ATOM 1420 N N . GLN A 1 203 ? 3.232 -0.305 10.538 1.00 18.66 189 GLN A N 1
ATOM 1421 C CA . GLN A 1 203 ? 1.776 -0.025 10.629 1.00 19.89 189 GLN A CA 1
ATOM 1422 C C . GLN A 1 203 ? 1.532 1.151 11.578 1.00 18.05 189 GLN A C 1
ATOM 1423 O O . GLN A 1 203 ? 0.709 2.020 11.255 1.00 19.01 189 GLN A O 1
ATOM 1429 N N . ARG A 1 204 ? 2.206 1.170 12.725 1.00 16.75 190 ARG A N 1
ATOM 1430 C CA . ARG A 1 204 ? 1.981 2.199 13.771 1.00 16.47 190 ARG A CA 1
ATOM 1431 C C . ARG A 1 204 ? 2.907 3.397 13.539 1.00 16.30 190 ARG A C 1
ATOM 1432 O O . ARG A 1 204 ? 2.769 4.377 14.289 1.00 16.75 190 ARG A O 1
ATOM 1440 N N . GLN A 1 205 ? 3.775 3.326 12.525 1.00 14.78 191 GLN A N 1
ATOM 1441 C CA . GLN A 1 205 ? 4.770 4.384 12.202 1.00 14.87 191 GLN A CA 1
ATOM 1442 C C . GLN A 1 205 ? 5.519 4.729 13.485 1.00 14.57 191 GLN A C 1
ATOM 1443 O O . GLN A 1 205 ? 5.716 5.928 13.771 1.00 15.15 191 GLN A O 1
ATOM 1449 N N . PHE A 1 206 ? 5.925 3.705 14.217 1.00 14.06 192 PHE A N 1
ATOM 1450 C CA . PHE A 1 206 ? 6.599 3.862 15.522 1.00 13.78 192 PHE A CA 1
ATOM 1451 C C . PHE A 1 206 ? 8.041 3.372 15.437 1.00 13.64 192 PHE A C 1
ATOM 1452 O O . PHE A 1 206 ? 8.296 2.206 15.081 1.00 13.77 192 PHE A O 1
ATOM 1460 N N . LEU A 1 207 ? 8.967 4.257 15.786 1.00 12.55 193 LEU A N 1
ATOM 1461 C CA . LEU A 1 207 ? 10.419 3.971 15.792 1.00 12.48 193 LEU A CA 1
ATOM 1462 C C . LEU A 1 207 ? 10.877 3.845 17.242 1.00 12.19 193 LEU A C 1
ATOM 1463 O O . LEU A 1 207 ? 10.583 4.753 18.035 1.00 11.83 193 LEU A O 1
ATOM 1468 N N . GLN A 1 208 ? 11.553 2.747 17.570 1.00 12.95 194 GLN A N 1
ATOM 1469 C CA . GLN A 1 208 ? 12.201 2.533 18.884 1.00 13.04 194 GLN A CA 1
ATOM 1470 C C . GLN A 1 208 ? 13.694 2.527 18.606 1.00 12.79 194 GLN A C 1
ATOM 1471 O O . GLN A 1 208 ? 14.244 1.516 18.178 1.00 12.92 194 GLN A O 1
ATOM 1477 N N . PRO A 1 209 ? 14.352 3.693 18.714 1.00 12.61 195 PRO A N 1
ATOM 1478 C CA . PRO A 1 209 ? 15.754 3.814 18.334 1.00 13.15 195 PRO A CA 1
ATOM 1479 C C . PRO A 1 209 ? 16.757 3.400 19.413 1.00 13.71 195 PRO A C 1
ATOM 1480 O O . PRO A 1 209 ? 16.637 3.846 20.534 1.00 13.59 195 PRO A O 1
ATOM 1484 N N . LEU A 1 210 ? 17.719 2.566 19.040 1.00 14.46 196 LEU A N 1
ATOM 1485 C CA . LEU A 1 210 ? 18.870 2.237 19.907 1.00 16.43 196 LEU A CA 1
ATOM 1486 C C . LEU A 1 210 ? 20.109 2.850 19.270 1.00 16.63 196 LEU A C 1
ATOM 1487 O O . LEU A 1 210 ? 20.349 2.629 18.060 1.00 16.31 196 LEU A O 1
ATOM 1492 N N . ILE A 1 211 ? 20.864 3.612 20.049 1.00 16.60 197 ILE A N 1
ATOM 1493 C CA . ILE A 1 211 ? 22.158 4.164 19.588 1.00 17.21 197 ILE A CA 1
ATOM 1494 C C . ILE A 1 211 ? 23.244 3.471 20.397 1.00 17.86 197 ILE A C 1
ATOM 1495 O O . ILE A 1 211 ? 23.128 3.432 21.635 1.00 18.34 197 ILE A O 1
ATOM 1500 N N . TYR A 1 212 ? 24.199 2.895 19.681 1.00 18.27 198 TYR A N 1
ATOM 1501 C CA . TYR A 1 212 ? 25.402 2.250 20.247 1.00 19.88 198 TYR A CA 1
ATOM 1502 C C . TYR A 1 212 ? 26.612 3.082 19.839 1.00 20.02 198 TYR A C 1
ATOM 1503 O O . TYR A 1 212 ? 26.781 3.399 18.642 1.00 18.84 198 TYR A O 1
ATOM 1512 N N . ILE A 1 213 ? 27.442 3.436 20.816 1.00 21.05 199 ILE A N 1
ATOM 1513 C CA . ILE A 1 213 ? 28.728 4.137 20.554 1.00 23.29 199 ILE A CA 1
ATOM 1514 C C . ILE A 1 213 ? 29.825 3.120 20.844 1.00 24.67 199 ILE A C 1
ATOM 1515 O O . ILE A 1 213 ? 30.148 2.880 22.005 1.00 26.63 199 ILE A O 1
ATOM 1520 N N . PRO A 1 214 ? 30.356 2.434 19.807 1.00 26.99 200 PRO A N 1
ATOM 1521 C CA . PRO A 1 214 ? 31.317 1.353 20.022 1.00 27.90 200 PRO A CA 1
ATOM 1522 C C . PRO A 1 214 ? 32.501 1.774 20.910 1.00 29.56 200 PRO A C 1
ATOM 1523 O O . PRO A 1 214 ? 32.806 1.035 21.827 1.00 30.53 200 PRO A O 1
ATOM 1527 N N . GLU A 1 215 ? 33.094 2.945 20.655 1.00 30.91 201 GLU A N 1
ATOM 1528 C CA . GLU A 1 215 ? 34.337 3.419 21.329 1.00 32.50 201 GLU A CA 1
ATOM 1529 C C . GLU A 1 215 ? 34.178 3.368 22.857 1.00 34.69 201 GLU A C 1
ATOM 1530 O O . GLU A 1 215 ? 35.154 2.978 23.524 1.00 36.44 201 GLU A O 1
ATOM 1532 N N . ILE A 1 216 ? 33.013 3.742 23.397 1.00 34.00 202 ILE A N 1
ATOM 1533 C CA . ILE A 1 216 ? 32.773 3.810 24.873 1.00 34.48 202 ILE A CA 1
ATOM 1534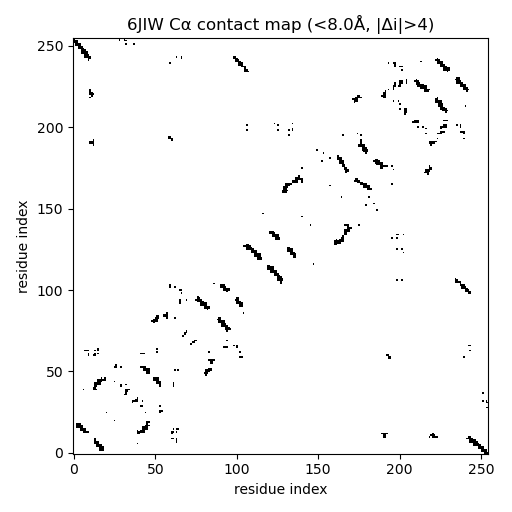 C C . ILE A 1 216 ? 31.744 2.752 25.293 1.00 33.64 202 ILE A C 1
ATOM 1535 O O . ILE A 1 216 ? 31.291 2.813 26.451 1.00 34.53 202 ILE A O 1
ATOM 1540 N N . GLN A 1 217 ? 31.398 1.820 24.396 1.00 32.76 203 GLN A N 1
ATOM 1541 C CA . GLN A 1 217 ? 30.456 0.699 24.662 1.00 32.95 203 GLN A CA 1
ATOM 1542 C C . GLN A 1 217 ? 29.159 1.248 25.273 1.00 32.33 203 GLN A C 1
ATOM 1543 O O . GLN A 1 217 ? 28.585 0.572 26.152 1.00 33.46 203 GLN A O 1
ATOM 1545 N N . SER A 1 218 ? 28.712 2.409 24.807 1.00 30.38 204 SER A N 1
ATOM 1546 C CA . SER A 1 218 ? 27.491 3.062 25.335 1.00 28.57 204 SER A CA 1
ATOM 1547 C C . SER A 1 218 ? 26.286 2.569 24.529 1.00 26.73 204 SER A C 1
ATOM 1548 O O . SER A 1 218 ? 26.347 2.641 23.341 1.00 25.37 204 SER A O 1
ATOM 1551 N N . LEU A 1 219 ? 25.250 2.138 25.216 1.00 25.07 205 LEU A N 1
ATOM 1552 C CA . LEU A 1 219 ? 24.033 1.631 24.563 1.00 26.99 205 LEU A CA 1
ATOM 1553 C C . LEU A 1 219 ? 22.851 2.399 25.137 1.00 25.30 205 LEU A C 1
ATOM 1554 O O . LEU A 1 219 ? 22.684 2.383 26.335 1.00 25.63 205 LEU A O 1
ATOM 1559 N N . ILE A 1 220 ? 22.094 3.084 24.281 1.00 22.15 206 ILE A N 1
ATOM 1560 C CA . ILE A 1 220 ? 20.993 3.946 24.779 1.00 21.72 206 ILE A CA 1
ATOM 1561 C C . ILE A 1 220 ? 19.731 3.773 23.935 1.00 19.30 206 ILE A C 1
ATOM 1562 O O . ILE A 1 220 ? 19.801 3.934 22.778 1.00 18.50 206 ILE A O 1
ATOM 1567 N N . TRP A 1 221 ? 18.652 3.409 24.583 1.00 18.59 207 TRP A N 1
ATOM 1568 C CA . TRP A 1 221 ? 17.305 3.471 23.969 1.00 18.49 207 TRP A CA 1
ATOM 1569 C C . TRP A 1 221 ? 16.843 4.926 24.036 1.00 17.78 207 TRP A C 1
ATOM 1570 O O . TRP A 1 221 ? 16.380 5.357 25.100 1.00 19.05 207 TRP A O 1
ATOM 1581 N N . GLU A 1 222 ? 17.044 5.657 22.941 1.00 17.53 208 GLU A N 1
ATOM 1582 C CA . GLU A 1 222 ? 16.811 7.121 22.853 1.00 18.53 208 GLU A CA 1
ATOM 1583 C C . GLU A 1 222 ? 15.315 7.422 22.944 1.00 16.94 208 GLU A C 1
ATOM 1584 O O . GLU A 1 222 ? 14.501 6.615 22.466 1.00 16.72 208 GLU A O 1
ATOM 1590 N N . ASN A 1 223 ? 14.968 8.568 23.532 1.00 15.93 209 ASN A N 1
ATOM 1591 C CA . ASN A 1 223 ? 13.585 9.105 23.540 1.00 16.56 209 ASN A CA 1
ATOM 1592 C C . ASN A 1 223 ? 13.202 9.474 22.113 1.00 15.06 209 ASN A C 1
ATOM 1593 O O . ASN A 1 223 ? 12.080 9.253 21.717 1.00 14.34 209 ASN A O 1
ATOM 1598 N N . SER A 1 224 ? 14.127 10.057 21.369 1.00 14.79 210 SER A N 1
ATOM 1599 C CA . SER A 1 224 ? 13.916 10.313 19.932 1.00 14.44 210 SER A CA 1
ATOM 1600 C C . SER A 1 224 ? 15.271 10.407 19.256 1.00 14.29 210 SER A C 1
ATOM 1601 O O . SER A 1 224 ? 16.297 10.554 19.946 1.00 14.96 210 SER A O 1
ATOM 1604 N N . CYS A 1 225 ? 15.259 10.288 17.942 1.00 13.89 211 CYS A N 1
ATOM 1605 C CA . CYS A 1 225 ? 16.493 10.172 17.153 1.00 14.07 211 CYS A CA 1
ATOM 1606 C C . CYS A 1 225 ? 16.267 10.877 15.819 1.00 13.04 211 CYS A C 1
ATOM 1607 O O . CYS A 1 225 ? 15.563 10.307 14.970 1.00 12.75 211 CYS A O 1
ATOM 1610 N N . GLY A 1 226 ? 16.820 12.072 15.646 1.00 12.11 212 GLY A N 1
ATOM 1611 C CA . GLY A 1 226 ? 16.666 12.809 14.381 1.00 11.96 212 GLY A CA 1
ATOM 1612 C C . GLY A 1 226 ? 17.306 12.045 13.236 1.00 11.51 212 GLY A C 1
ATOM 1613 O O . GLY A 1 226 ? 16.676 11.897 12.173 1.00 12.03 212 GLY A O 1
ATOM 1614 N N . SER A 1 227 ? 18.526 11.555 13.428 1.00 11.91 213 SER A N 1
ATOM 1615 C CA . SER A 1 227 ? 19.242 10.826 12.354 1.00 12.24 213 SER A CA 1
ATOM 1616 C C . SER A 1 227 ? 18.478 9.541 12.034 1.00 12.02 213 SER A C 1
ATOM 1617 O O . SER A 1 227 ? 18.408 9.160 10.859 1.00 11.88 213 SER A O 1
ATOM 1620 N N . GLY A 1 228 ? 17.908 8.893 13.042 1.00 11.75 214 GLY A N 1
ATOM 1621 C CA . GLY A 1 228 ? 17.137 7.658 12.845 1.00 11.56 214 GLY A CA 1
ATOM 1622 C C . GLY A 1 228 ? 15.855 7.946 12.098 1.00 11.30 214 GLY A C 1
ATOM 1623 O O . GLY A 1 228 ? 15.456 7.135 11.254 1.00 11.39 214 GLY A O 1
ATOM 1624 N N . THR A 1 229 ? 15.209 9.075 12.403 1.00 10.74 215 THR A N 1
ATOM 1625 C CA . THR A 1 229 ? 13.983 9.505 11.699 1.00 11.23 215 THR A CA 1
ATOM 1626 C C . THR A 1 229 ? 14.325 9.716 10.218 1.00 10.87 215 THR A C 1
ATOM 1627 O O . THR A 1 229 ? 13.564 9.281 9.363 1.00 10.55 215 THR A O 1
ATOM 1631 N N . ALA A 1 230 ? 15.456 10.347 9.915 1.00 10.86 216 ALA A N 1
ATOM 1632 C CA . ALA A 1 230 ? 15.908 10.558 8.525 1.00 10.63 216 ALA A CA 1
ATOM 1633 C C . ALA A 1 230 ? 16.093 9.197 7.844 1.00 11.19 216 ALA A C 1
ATOM 1634 O O . ALA A 1 230 ? 15.666 9.051 6.693 1.00 11.17 216 ALA A O 1
ATOM 1636 N N . SER A 1 231 ? 16.648 8.215 8.546 1.00 11.62 217 SER A N 1
ATOM 1637 C CA . SER A 1 231 ? 16.840 6.841 8.017 1.00 11.42 217 SER A CA 1
ATOM 1638 C C . SER A 1 231 ? 15.487 6.219 7.678 1.00 11.04 217 SER A C 1
ATOM 1639 O O . SER A 1 231 ? 15.420 5.468 6.713 1.00 10.69 217 SER A O 1
ATOM 1642 N N . ILE A 1 232 ? 14.434 6.515 8.434 1.00 10.78 218 ILE A N 1
ATOM 1643 C CA . ILE A 1 232 ? 13.093 5.964 8.093 1.00 11.13 218 ILE A CA 1
ATOM 1644 C C . ILE A 1 232 ? 12.662 6.538 6.744 1.00 11.31 218 ILE A C 1
ATOM 1645 O O . ILE A 1 232 ? 12.017 5.823 5.978 1.00 11.88 218 ILE A O 1
ATOM 1650 N N . GLY A 1 233 ? 12.959 7.808 6.480 1.00 11.37 219 GLY A N 1
ATOM 1651 C CA . GLY A 1 233 ? 12.670 8.428 5.176 1.00 10.86 219 GLY A CA 1
ATOM 1652 C C . GLY A 1 233 ? 13.373 7.692 4.056 1.00 11.28 219 GLY A C 1
ATOM 1653 O O . GLY A 1 233 ? 12.739 7.396 3.028 1.00 11.27 219 GLY A O 1
ATOM 1654 N N . VAL A 1 234 ? 14.652 7.385 4.244 1.00 10.84 220 VAL A N 1
ATOM 1655 C CA . VAL A 1 234 ? 15.437 6.662 3.211 1.00 11.30 220 VAL A CA 1
ATOM 1656 C C . VAL A 1 234 ? 14.819 5.275 3.023 1.00 11.14 220 VAL A C 1
ATOM 1657 O O . VAL A 1 234 ? 14.676 4.837 1.871 1.00 11.35 220 VAL A O 1
ATOM 1661 N N . PHE A 1 235 ? 14.480 4.605 4.120 1.00 11.53 221 PHE A N 1
ATOM 1662 C CA . PHE A 1 235 ? 13.818 3.283 4.098 1.00 12.29 221 PHE A CA 1
ATOM 1663 C C . PHE A 1 235 ? 12.544 3.360 3.250 1.00 13.05 221 PHE A C 1
ATOM 1664 O O . PHE A 1 235 ? 12.357 2.526 2.355 1.00 13.12 221 PHE A O 1
ATOM 1672 N N . ASN A 1 236 ? 11.694 4.348 3.515 1.00 13.37 222 ASN A N 1
ATOM 1673 C CA . ASN A 1 236 ? 10.409 4.504 2.784 1.00 14.34 222 ASN A CA 1
ATOM 1674 C C . ASN A 1 236 ? 10.701 4.652 1.293 1.00 13.77 222 ASN A C 1
ATOM 1675 O O . ASN A 1 236 ? 10.022 3.983 0.486 1.00 14.30 222 ASN A O 1
ATOM 1680 N N . ASN A 1 237 ? 11.679 5.479 0.932 1.00 12.99 223 ASN A N 1
ATOM 1681 C CA . ASN A 1 237 ? 12.051 5.738 -0.482 1.00 13.36 223 ASN A CA 1
ATOM 1682 C C . ASN A 1 237 ? 12.489 4.430 -1.133 1.00 13.81 223 ASN A C 1
ATOM 1683 O O . ASN A 1 237 ? 12.052 4.129 -2.257 1.00 14.60 223 ASN A O 1
ATOM 1688 N N . TYR A 1 238 ? 13.377 3.698 -0.470 1.00 12.74 224 TYR A N 1
ATOM 1689 C CA . TYR A 1 238 ? 13.921 2.423 -0.990 1.00 12.62 224 TYR A CA 1
ATOM 1690 C C . TYR A 1 238 ? 12.785 1.401 -1.152 1.00 13.70 224 TYR A C 1
ATOM 1691 O O . TYR A 1 238 ? 12.697 0.751 -2.199 1.00 13.81 224 TYR A O 1
ATOM 1700 N N . GLN A 1 239 ? 11.909 1.287 -0.158 1.00 15.12 225 GLN A N 1
ATOM 1701 C CA . GLN A 1 239 ? 10.839 0.254 -0.134 1.00 16.88 225 GLN A CA 1
ATOM 1702 C C . GLN A 1 239 ? 9.763 0.543 -1.190 1.00 19.16 225 GLN A C 1
ATOM 1703 O O . GLN A 1 239 ? 9.185 -0.431 -1.698 1.00 21.07 225 GLN A O 1
ATOM 1709 N N . ARG A 1 240 ? 9.492 1.805 -1.508 1.00 20.47 226 ARG A N 1
ATOM 1710 C CA . ARG A 1 240 ? 8.252 2.183 -2.242 1.00 22.06 226 ARG A CA 1
ATOM 1711 C C . ARG A 1 240 ? 8.548 2.892 -3.565 1.00 21.87 226 ARG A C 1
ATOM 1712 O O . ARG A 1 240 ? 7.595 3.038 -4.357 1.00 21.94 226 ARG A O 1
ATOM 1717 N N . ASN A 1 241 ? 9.765 3.375 -3.745 1.00 21.97 227 ASN A N 1
ATOM 1718 C CA . ASN A 1 241 ? 10.123 4.138 -4.960 1.00 23.14 227 ASN A CA 1
ATOM 1719 C C . ASN A 1 241 ? 9.272 5.395 -5.034 1.00 25.53 227 ASN A C 1
ATOM 1720 O O . ASN A 1 241 ? 8.895 5.800 -6.116 1.00 27.61 227 ASN A O 1
ATOM 1725 N N . ASP A 1 242 ? 8.953 5.940 -3.882 1.00 26.46 228 ASP A N 1
ATOM 1726 C CA . ASP A 1 242 ? 8.261 7.236 -3.918 1.00 27.76 228 ASP A CA 1
ATOM 1727 C C . ASP A 1 242 ? 8.769 8.098 -2.770 1.00 26.32 228 ASP A C 1
ATOM 1728 O O . ASP A 1 242 ? 9.273 7.568 -1.774 1.00 25.06 228 ASP A O 1
ATOM 1733 N N . ALA A 1 243 ? 8.573 9.384 -2.970 1.00 25.87 229 ALA A N 1
ATOM 1734 C CA . ALA A 1 243 ? 8.975 10.407 -2.007 1.00 25.08 229 ALA A CA 1
ATOM 1735 C C . ALA A 1 243 ? 8.038 10.373 -0.811 1.00 24.80 229 ALA A C 1
ATOM 1736 O O . ALA A 1 243 ? 6.920 9.965 -0.942 1.00 25.98 229 ALA A O 1
ATOM 1738 N N . CYS A 1 244 ? 8.554 10.741 0.337 1.00 22.72 230 CYS A N 1
ATOM 1739 C CA . CYS A 1 244 ? 7.622 10.917 1.456 1.00 22.21 230 CYS A CA 1
ATOM 1740 C C . CYS A 1 244 ? 7.756 12.371 1.893 1.00 19.82 230 CYS A C 1
ATOM 1741 O O . CYS A 1 244 ? 8.803 12.945 1.735 1.00 17.67 230 CYS A O 1
ATOM 1744 N N . LYS A 1 245 ? 6.640 12.930 2.300 1.00 19.41 231 LYS A N 1
ATOM 1745 C CA . LYS A 1 245 ? 6.585 14.343 2.683 1.00 20.04 231 LYS A CA 1
ATOM 1746 C C . LYS A 1 245 ? 5.895 14.434 4.041 1.00 18.91 231 LYS A C 1
ATOM 1747 O O . LYS A 1 245 ? 4.797 13.995 4.134 1.00 19.36 231 LYS A O 1
ATOM 1751 N N . ASP A 1 246 ? 6.589 14.960 5.029 1.00 18.67 232 ASP A N 1
ATOM 1752 C CA . ASP A 1 246 ? 6.005 15.093 6.381 1.00 18.88 232 ASP A CA 1
ATOM 1753 C C . ASP A 1 246 ? 5.450 13.747 6.866 1.00 17.36 232 ASP A C 1
ATOM 1754 O O . ASP A 1 246 ? 4.382 13.717 7.368 1.00 18.59 232 ASP A O 1
ATOM 1759 N N . PHE A 1 247 ? 6.187 12.678 6.623 1.00 15.13 233 PHE A N 1
ATOM 1760 C CA . PHE A 1 247 ? 5.834 11.336 7.131 1.00 14.19 233 PHE A CA 1
ATOM 1761 C C . PHE A 1 247 ? 6.077 11.316 8.643 1.00 13.72 233 PHE A C 1
ATOM 1762 O O . PHE A 1 247 ? 7.204 11.606 9.073 1.00 13.73 233 PHE A O 1
ATOM 1770 N N . THR A 1 248 ? 5.062 10.985 9.442 1.00 13.54 234 THR A N 1
ATOM 1771 C CA . THR A 1 248 ? 5.141 11.048 10.921 1.00 13.97 234 THR A CA 1
ATOM 1772 C C . THR A 1 248 ? 5.867 9.821 11.456 1.00 13.37 234 THR A C 1
ATOM 1773 O O . THR A 1 248 ? 5.419 8.691 11.215 1.00 13.39 234 THR A O 1
ATOM 1777 N N . VAL A 1 249 ? 6.963 10.045 12.167 1.00 12.26 235 VAL A N 1
ATOM 1778 C CA . VAL A 1 249 ? 7.686 8.953 12.862 1.00 12.01 235 VAL A CA 1
ATOM 1779 C C . VAL A 1 249 ? 7.479 9.156 14.360 1.00 12.14 235 VAL A C 1
ATOM 1780 O O . VAL A 1 249 ? 8.153 9.995 14.954 1.00 11.39 235 VAL A O 1
ATOM 1784 N N . HIS A 1 250 ? 6.541 8.406 14.933 1.00 12.54 236 HIS A N 1
ATOM 1785 C CA . HIS A 1 250 ? 6.280 8.393 16.389 1.00 13.47 236 HIS A CA 1
ATOM 1786 C C . HIS A 1 250 ? 7.476 7.735 17.064 1.00 13.33 236 HIS A C 1
ATOM 1787 O O . HIS A 1 250 ? 8.033 6.765 16.497 1.00 14.04 236 HIS A O 1
ATOM 1794 N N . GLN A 1 251 ? 7.868 8.260 18.216 1.00 13.51 237 GLN A N 1
ATOM 1795 C CA . GLN A 1 251 ? 8.988 7.725 19.011 1.00 14.26 237 GLN A CA 1
ATOM 1796 C C . GLN A 1 251 ? 8.619 7.838 20.477 1.00 14.06 237 GLN A C 1
ATOM 1797 O O . GLN A 1 251 ? 7.629 8.476 20.809 1.00 14.25 237 GLN A O 1
ATOM 1803 N N . PRO A 1 252 ? 9.394 7.216 21.386 1.00 14.13 238 PRO A N 1
ATOM 1804 C CA . PRO A 1 252 ? 9.066 7.286 22.809 1.00 14.83 238 PRO A CA 1
ATOM 1805 C C . PRO A 1 252 ? 8.818 8.716 23.323 1.00 15.62 238 PRO A C 1
ATOM 1806 O O . PRO A 1 252 ? 7.926 8.888 24.136 1.00 17.30 238 PRO A O 1
ATOM 1810 N N . GLY A 1 253 ? 9.558 9.714 22.830 1.00 15.05 239 GLY A N 1
ATOM 1811 C CA . GLY A 1 253 ? 9.532 11.081 23.382 1.00 15.74 239 GLY A CA 1
ATOM 1812 C C . GLY A 1 253 ? 8.642 12.036 22.610 1.00 15.68 239 GLY A C 1
ATOM 1813 O O . GLY A 1 253 ? 8.565 13.219 23.001 1.00 17.73 239 GLY A O 1
ATOM 1814 N N . GLY A 1 254 ? 7.999 11.579 21.539 1.00 15.55 240 GLY A N 1
ATOM 1815 C CA . GLY A 1 254 ? 7.114 12.423 20.717 1.00 16.00 240 GLY A CA 1
ATOM 1816 C C . GLY A 1 254 ? 7.153 11.972 19.278 1.00 16.93 240 GLY A C 1
ATOM 1817 O O . GLY A 1 254 ? 7.220 10.765 19.035 1.00 19.98 240 GLY A O 1
ATOM 1818 N N . SER A 1 255 ? 7.102 12.895 18.339 1.00 15.68 241 SER A N 1
ATOM 1819 C CA . SER A 1 255 ? 7.160 12.526 16.913 1.00 15.42 241 SER A CA 1
ATOM 1820 C C . SER A 1 255 ? 8.065 13.502 16.186 1.00 14.10 241 SER A C 1
ATOM 1821 O O . SER A 1 255 ? 8.268 14.621 16.655 1.00 14.69 241 SER A O 1
ATOM 1824 N N . ILE A 1 256 ? 8.617 13.035 15.086 1.00 12.89 242 ILE A N 1
ATOM 1825 C CA . ILE A 1 256 ? 9.412 13.879 14.165 1.00 12.83 242 ILE A CA 1
ATOM 1826 C C . ILE A 1 256 ? 8.908 13.526 12.780 1.00 12.60 242 ILE A C 1
ATOM 1827 O O . ILE A 1 256 ? 8.622 12.342 12.554 1.00 12.85 242 ILE A O 1
ATOM 1832 N N . LEU A 1 257 ? 8.800 14.509 11.904 1.00 12.20 243 LEU A N 1
ATOM 1833 C CA . LEU A 1 257 ? 8.358 14.278 10.516 1.00 12.81 243 LEU A CA 1
ATOM 1834 C C . LEU A 1 257 ? 9.584 14.116 9.630 1.00 12.27 243 LEU A C 1
ATOM 1835 O O . LEU A 1 257 ? 10.616 14.749 9.902 1.00 11.86 243 LEU A O 1
ATOM 1840 N N . VAL A 1 258 ? 9.476 13.284 8.603 1.00 11.45 244 VAL A N 1
ATOM 1841 C CA . VAL A 1 258 ? 10.598 13.105 7.646 1.00 11.28 244 VAL A CA 1
ATOM 1842 C C . VAL A 1 258 ? 10.091 13.344 6.227 1.00 11.27 244 VAL A C 1
ATOM 1843 O O . VAL A 1 258 ? 8.977 12.920 5.879 1.00 11.32 244 VAL A O 1
ATOM 1847 N N . THR A 1 259 ? 10.887 14.082 5.469 1.00 12.20 245 THR A N 1
ATOM 1848 C CA . THR A 1 259 ? 10.690 14.348 4.034 1.00 13.13 245 THR A CA 1
ATOM 1849 C C . THR A 1 259 ? 11.908 13.768 3.338 1.00 13.43 245 THR A C 1
ATOM 1850 O O . THR A 1 259 ? 13.047 14.100 3.729 1.00 13.54 245 THR A O 1
ATOM 1854 N N . SER A 1 260 ? 11.700 12.909 2.350 1.00 13.03 246 SER A N 1
ATOM 1855 C CA . SER A 1 260 ? 12.839 12.221 1.717 1.00 13.52 246 SER A CA 1
ATOM 1856 C C . SER A 1 260 ? 12.478 11.859 0.286 1.00 14.17 246 SER A C 1
ATOM 1857 O O . SER A 1 260 ? 11.352 11.448 0.041 1.00 13.18 246 SER A O 1
ATOM 1860 N N . LYS A 1 261 ? 13.444 12.034 -0.599 1.00 15.34 247 LYS A N 1
ATOM 1861 C CA . LYS A 1 261 ? 13.239 11.675 -2.009 1.00 17.18 247 LYS A CA 1
ATOM 1862 C C . LYS A 1 261 ? 14.575 11.273 -2.611 1.00 16.53 247 LYS A C 1
ATOM 1863 O O . LYS A 1 261 ? 15.556 11.814 -2.226 1.00 16.45 247 LYS A O 1
ATOM 1868 N N . ARG A 1 262 ? 14.561 10.321 -3.528 1.00 17.01 248 ARG A N 1
ATOM 1869 C CA . ARG A 1 262 ? 15.804 9.964 -4.240 1.00 18.08 248 ARG A CA 1
ATOM 1870 C C . ARG A 1 262 ? 15.816 10.855 -5.482 1.00 18.04 248 ARG A C 1
ATOM 1871 O O . ARG A 1 262 ? 14.858 10.839 -6.157 1.00 19.33 248 ARG A O 1
ATOM 1879 N N . CYS A 1 263 ? 16.875 11.627 -5.695 1.00 18.11 249 CYS A N 1
ATOM 1880 C CA . CYS A 1 263 ? 16.925 12.652 -6.768 1.00 19.33 249 CYS A CA 1
ATOM 1881 C C . CYS A 1 263 ? 18.019 12.329 -7.782 1.00 19.65 249 CYS A C 1
ATOM 1882 O O . CYS A 1 263 ? 19.019 12.987 -7.791 1.00 19.71 249 CYS A O 1
ATOM 1885 N N . HIS A 1 264 ? 17.803 11.279 -8.561 1.00 20.34 250 HIS A N 1
ATOM 1886 C CA . HIS A 1 264 ? 18.776 10.844 -9.579 1.00 21.19 250 HIS A CA 1
ATOM 1887 C C . HIS A 1 264 ? 20.177 10.738 -8.995 1.00 21.08 250 HIS A C 1
ATOM 1888 O O . HIS A 1 264 ? 20.336 10.144 -7.969 1.00 20.86 250 HIS A O 1
ATOM 1895 N N . GLN A 1 265 ? 21.131 11.379 -9.647 1.00 20.78 251 GLN A N 1
ATOM 1896 C CA . GLN A 1 265 ? 22.550 11.248 -9.270 1.00 20.59 251 GLN A CA 1
ATOM 1897 C C . GLN A 1 265 ? 22.833 11.926 -7.941 1.00 20.57 251 GLN A C 1
ATOM 1898 O O . GLN A 1 265 ? 23.871 11.686 -7.386 1.00 22.50 251 GLN A O 1
ATOM 1904 N N . LEU A 1 266 ? 21.935 12.795 -7.507 1.00 20.00 252 LEU A N 1
ATOM 1905 C CA . LEU A 1 266 ? 22.126 13.478 -6.203 1.00 20.84 252 LEU A CA 1
ATOM 1906 C C . LEU A 1 266 ? 21.785 12.511 -5.065 1.00 20.52 252 LEU A C 1
ATOM 1907 O O . LEU A 1 266 ? 22.042 12.872 -3.919 1.00 22.82 252 LEU A O 1
ATOM 1912 N N . GLY A 1 267 ? 21.189 11.350 -5.359 1.00 19.31 253 GLY A N 1
ATOM 1913 C CA . GLY A 1 267 ? 20.904 10.324 -4.341 1.00 17.88 253 GLY A CA 1
ATOM 1914 C C . GLY A 1 267 ? 19.796 10.760 -3.401 1.00 17.32 253 GLY A C 1
ATOM 1915 O O . GLY A 1 267 ? 18.962 11.604 -3.789 1.00 16.33 253 GLY A O 1
ATOM 1916 N N . TYR A 1 268 ? 19.772 10.215 -2.187 1.00 15.63 254 TYR A N 1
ATOM 1917 C CA . TYR A 1 268 ? 18.693 10.509 -1.213 1.00 15.52 254 TYR A CA 1
ATOM 1918 C C . TYR A 1 268 ? 18.894 11.927 -0.689 1.00 15.46 254 TYR A C 1
ATOM 1919 O O . TYR A 1 268 ? 20.011 12.308 -0.356 1.00 16.75 254 TYR A O 1
ATOM 1928 N N . GLN A 1 269 ? 17.812 12.690 -0.674 1.00 14.04 255 GLN A N 1
ATOM 1929 C CA . GLN A 1 269 ? 17.793 14.070 -0.140 1.00 14.07 255 GLN A CA 1
ATOM 1930 C C . GLN A 1 269 ? 16.743 14.064 0.959 1.00 12.98 255 GLN A C 1
ATOM 1931 O O . GLN A 1 269 ? 15.568 13.781 0.650 1.00 13.12 255 GLN A O 1
ATOM 1937 N N . THR A 1 270 ? 17.161 14.250 2.203 1.00 12.29 256 THR A N 1
ATOM 1938 C CA . THR A 1 270 ? 16.315 13.952 3.378 1.00 12.19 256 THR A CA 1
ATOM 1939 C C . THR A 1 270 ? 16.368 15.122 4.350 1.00 11.27 256 THR A C 1
ATOM 1940 O O . THR A 1 270 ? 17.450 15.673 4.571 1.00 12.31 256 THR A O 1
ATOM 1944 N N . SER A 1 271 ? 15.229 15.481 4.910 1.00 11.60 257 SER A N 1
ATOM 1945 C CA . SER A 1 271 ? 15.163 16.461 6.009 1.00 11.49 257 SER A CA 1
ATOM 1946 C C . SER A 1 271 ? 14.222 15.933 7.079 1.00 11.04 257 SER A C 1
ATOM 1947 O O . SER A 1 271 ? 13.379 15.045 6.794 1.00 10.57 257 SER A O 1
ATOM 1950 N N . ILE A 1 272 ? 14.337 16.470 8.277 1.00 10.04 258 ILE A N 1
ATOM 1951 C CA . ILE A 1 272 ? 13.367 16.179 9.350 1.00 10.05 258 ILE A CA 1
ATOM 1952 C C . ILE A 1 272 ? 12.736 17.494 9.764 1.00 10.55 258 ILE A C 1
ATOM 1953 O O . ILE A 1 272 ? 13.345 18.561 9.543 1.00 10.09 258 ILE A O 1
ATOM 1958 N N . LYS A 1 273 ? 11.560 17.393 10.352 1.00 10.80 259 LYS A N 1
ATOM 1959 C CA . LYS A 1 273 ? 10.788 18.585 10.726 1.00 11.66 259 LYS A CA 1
ATOM 1960 C C . LYS A 1 273 ? 10.066 18.272 12.026 1.00 11.43 259 LYS A C 1
ATOM 1961 O O . LYS A 1 273 ? 9.519 17.163 12.174 1.00 12.21 259 LYS A O 1
ATOM 1967 N N . GLY A 1 274 ? 9.998 19.241 12.917 1.00 10.61 260 GLY A N 1
ATOM 1968 C CA . GLY A 1 274 ? 9.370 18.980 14.205 1.00 10.80 260 GLY A CA 1
ATOM 1969 C C . GLY A 1 274 ? 9.205 20.231 15.008 1.00 10.95 260 GLY A C 1
ATOM 1970 O O . GLY A 1 274 ? 9.695 21.302 14.597 1.00 11.77 260 GLY A O 1
ATOM 1971 N N . GLN A 1 275 ? 8.597 20.058 16.163 1.00 11.44 261 GLN A N 1
ATOM 1972 C CA . GLN A 1 275 ? 8.408 21.139 17.145 1.00 12.02 261 GLN A CA 1
ATOM 1973 C C . GLN A 1 275 ? 9.392 20.947 18.292 1.00 11.72 261 GLN A C 1
ATOM 1974 O O . GLN A 1 275 ? 9.850 19.816 18.538 1.00 12.08 261 GLN A O 1
ATOM 1980 N N . VAL A 1 276 ? 9.665 22.041 18.980 1.00 11.54 262 VAL A N 1
ATOM 1981 C CA . VAL A 1 276 ? 10.629 22.067 20.107 1.00 12.13 262 VAL A CA 1
ATOM 1982 C C . VAL A 1 276 ? 10.010 22.926 21.194 1.00 13.04 262 VAL A C 1
ATOM 1983 O O . VAL A 1 276 ? 9.494 23.996 20.855 1.00 14.26 262 VAL A O 1
ATOM 1987 N N . THR A 1 277 ? 10.075 22.474 22.438 1.00 13.04 263 THR A N 1
ATOM 1988 C CA . THR A 1 277 ? 9.595 23.247 23.601 1.00 14.23 263 THR A CA 1
ATOM 1989 C C . THR A 1 277 ? 10.814 23.741 24.369 1.00 13.72 263 THR A C 1
ATOM 1990 O O . THR A 1 277 ? 11.677 22.921 24.667 1.00 14.35 263 THR A O 1
ATOM 1994 N N . THR A 1 278 ? 10.849 25.022 24.716 1.00 12.82 264 THR A N 1
ATOM 1995 C CA . THR A 1 278 ? 11.867 25.546 25.660 1.00 12.65 264 THR A CA 1
ATOM 1996 C C . THR A 1 278 ? 11.397 25.219 27.074 1.00 12.63 264 THR A C 1
ATOM 1997 O O . THR A 1 278 ? 10.294 25.622 27.432 1.00 13.23 264 THR A O 1
ATOM 2001 N N . VAL A 1 279 ? 12.189 24.502 27.859 1.00 12.10 265 VAL A N 1
ATOM 2002 C CA . VAL A 1 279 ? 11.757 24.138 29.236 1.00 12.81 265 VAL A CA 1
ATOM 2003 C C . VAL A 1 279 ? 12.377 25.094 30.249 1.00 12.38 265 VAL A C 1
ATOM 2004 O O . VAL A 1 279 ? 11.774 25.281 31.309 1.00 12.48 265 VAL A O 1
ATOM 2008 N N . ALA A 1 280 ? 13.529 25.690 29.961 1.00 11.75 266 ALA A N 1
ATOM 2009 C CA . ALA A 1 280 ? 14.156 26.600 30.934 1.00 11.88 266 ALA A CA 1
ATOM 2010 C C . ALA A 1 280 ? 15.221 27.431 30.248 1.00 12.25 266 ALA A C 1
ATOM 2011 O O . ALA A 1 280 ? 15.793 27.004 29.239 1.00 11.80 266 ALA A O 1
ATOM 2013 N N A THR A 1 281 ? 15.509 28.578 30.840 0.50 12.57 267 THR A N 1
ATOM 2014 N N B THR A 1 281 ? 15.450 28.630 30.776 0.50 12.50 267 THR A N 1
ATOM 2015 C CA A THR A 1 281 ? 16.614 29.458 30.413 0.50 13.24 267 THR A CA 1
ATOM 2016 C CA B THR A 1 281 ? 16.591 29.499 30.399 0.50 13.11 267 THR A CA 1
ATOM 2017 C C A THR A 1 281 ? 17.186 30.117 31.658 0.50 13.03 267 THR A C 1
ATOM 2018 C C B THR A 1 281 ? 17.185 30.093 31.670 0.50 12.94 267 THR A C 1
ATOM 2019 O O A THR A 1 281 ? 16.407 30.445 32.565 0.50 13.72 267 THR A O 1
ATOM 2020 O O B THR A 1 281 ? 16.418 30.371 32.605 0.50 13.62 267 THR A O 1
ATOM 2027 N N . GLY A 1 282 ? 18.495 30.306 31.695 1.00 12.83 268 GLY A N 1
ATOM 2028 C CA . GLY A 1 282 ? 19.102 30.974 32.846 1.00 12.62 268 GLY A CA 1
ATOM 2029 C C . GLY A 1 282 ? 20.586 30.808 32.852 1.00 12.50 268 GLY A C 1
ATOM 2030 O O . GLY A 1 282 ? 21.208 30.799 31.765 1.00 11.75 268 GLY A O 1
ATOM 2031 N N . LYS A 1 283 ? 21.112 30.691 34.062 1.00 12.51 269 LYS A N 1
ATOM 2032 C CA . LYS A 1 283 ? 22.557 30.626 34.325 1.00 13.82 269 LYS A CA 1
ATOM 2033 C C . LYS A 1 283 ? 22.850 29.271 34.950 1.00 12.62 269 LYS A C 1
ATOM 2034 O O . LYS A 1 283 ? 22.119 28.866 35.870 1.00 12.89 269 LYS A O 1
ATOM 2040 N N . ALA A 1 284 ? 23.876 28.624 34.431 1.00 12.78 270 ALA A N 1
ATOM 2041 C CA . ALA A 1 284 ? 24.380 27.364 35.001 1.00 12.85 270 ALA A CA 1
ATOM 2042 C C . ALA A 1 284 ? 25.766 27.669 35.575 1.00 13.37 270 ALA A C 1
ATOM 2043 O O . ALA A 1 284 ? 26.426 28.508 35.071 1.00 13.40 270 ALA A O 1
ATOM 2045 N N . TYR A 1 285 ? 26.114 26.977 36.639 1.00 13.65 271 TYR A N 1
ATOM 2046 C CA . TYR A 1 285 ? 27.404 27.242 37.306 1.00 14.81 271 TYR A CA 1
ATOM 2047 C C . TYR A 1 285 ? 28.289 26.009 37.214 1.00 16.01 271 TYR A C 1
ATOM 2048 O O . TYR A 1 285 ? 27.894 24.987 37.656 1.00 16.04 271 TYR A O 1
ATOM 2057 N N . ILE A 1 286 ? 29.466 26.176 36.635 1.00 18.15 272 ILE A N 1
ATOM 2058 C CA . ILE A 1 286 ? 30.354 24.993 36.532 1.00 20.96 272 ILE A CA 1
ATOM 2059 C C . ILE A 1 286 ? 31.709 25.303 37.167 1.00 23.42 272 ILE A C 1
ATOM 2060 O O . ILE A 1 286 ? 31.822 26.325 37.810 1.00 23.32 272 ILE A O 1
ATOM 2065 N N . GLU A 1 287 ? 32.616 24.352 36.967 1.00 25.97 273 GLU A N 1
ATOM 2066 C CA . GLU A 1 287 ? 34.064 24.303 37.322 1.00 30.13 273 GLU A CA 1
ATOM 2067 C C . GLU A 1 287 ? 34.245 23.717 38.715 1.00 33.35 273 GLU A C 1
ATOM 2068 O O . GLU A 1 287 ? 33.906 22.564 38.854 1.00 37.16 273 GLU A O 1
#

Solvent-accessible surface area: 12511 Å² total

Secondary structure (DSSP, 8-state):
-EEEEEEEESTT--EEE-S---GGGHHHHHHH--TTSS--S-EEEB----EE---S---TTT--HHHHHHHHS-PPSEEEEEEETT-SSPEEEEEEGGGEEEE-----EEEEEEE-----EEEEEEE-SSEEEEE-B-SS--HHHHHHHHHHHHHSPPPT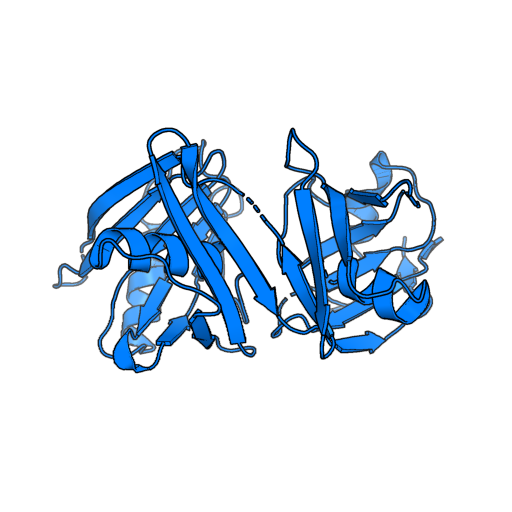T-SEE--EETTTTEE--EEEEGGGTEEEE-S--HHHHHHHHHHHHHHHSS-EEEEEEEETTEEEEEEEEE-GGG-EEEEEEE--EEEEEEEEE--